Protein 6BAR (pdb70)

B-factor: mean 103.93, std 22.92, range [49.74, 186.65]

Foldseek 3Di:
DVPPPFDCVLVVLLVVLLVQLLVLCCLLPHDPVQSVLQVVLLVLQVVLLVVCLVPAVVVVLVCLQVLQVVLLVVLVVQQPPFDDDPRFGQWDPPDSDIAGSLLSNQLSLLSNCLSVLQPLDDPPPVLPVVLVVSLVSVLVSCPSRPACLSSLLSLQLSLQLSVVSPGDRPVSVVVNVVSVVVFDPCAAQLSVPDQCSSPVRQCHRGPPPRVVVSVVSLVVSLVVLQVLLVVFPRRSLNSSSRSLSRSLVVLVVLVVCVVVDHPDGNRHNASRTRDSNSPSSNSNSVSVNRSCSVCRPDD

Sequence (299 aa):
PNWLAYDWGLVFLVAAIVALGFVNLGSAAPDPVLLYRQSVALGLGLLLAFLLQFLSRRRLFGLAYPLYGASLLLLALVLVVGREINGARAWFVLGPLQFQPLELAKLGLLLALAKALEGRPIARVWDYALPALLTLPVVGLLLLQPDLGGALVVLFGVFVVVFVRGLPWRHLLVGLFALALLVIGSGGLFGKRHTDFVFSVWAEEWGFVGVVGLLGLYGLLLARLFALALACPRLSDRLFLSGFAGMLGFQVVVNLGVALGMPVTGLTLPLFSYGGSSLIATLAGLGLVLLVHRDRYQD

Radius of gyration: 18.94 Å; Cα contacts (8 Å, |Δi|>4): 395; chains: 1; bounding box: 42×48×47 Å

Organism: Thermus thermophilus (strain ATCC 27634 / DSM 579 / HB8) (NCBI:txid300852)

Solvent-accessible surface area: 14189 Å² total; per-residue (Å²): 72,143,211,98,44,32,26,135,29,1,54,138,15,18,56,21,0,12,54,49,2,44,94,1,2,33,41,0,47,78,60,123,96,51,56,152,142,7,52,67,5,42,40,91,0,100,94,62,17,124,98,43,19,149,37,48,15,161,170,3,9,37,71,0,103,75,53,22,30,43,0,33,132,52,0,41,87,0,37,109,100,12,149,118,103,142,61,15,76,7,58,43,63,65,55,129,118,102,87,19,1,9,33,42,0,17,29,0,1,2,0,0,0,0,70,26,0,75,42,77,126,59,56,96,96,119,30,126,32,34,1,28,85,24,3,117,49,0,13,25,37,0,64,119,11,86,30,38,2,0,0,10,0,0,16,41,0,0,29,12,0,0,106,76,44,55,21,33,68,171,72,13,60,102,30,18,132,52,26,37,119,146,47,74,49,85,37,25,66,124,39,186,122,66,60,50,32,0,28,56,38,9,33,97,14,80,3,146,103,6,30,85,38,3,75,34,34,4,36,103,0,42,56,95,0,88,43,12,6,151,41,14,88,52,70,0,0,17,0,0,0,4,0,17,1,6,8,10,8,27,21,7,82,12,26,65,21,21,59,93,82,108,71,82,18,59,12,20,10,5,7,2,10,56,17,26,22,21,3,40,17,16,6,9,0,9,4,11,0,30,0,0,12,31,27,53,165,62,126

Nearest PDB structures (foldseek):
  6bar-assembly1_A  TM=1.003E+00  e=2.396E-42  Thermus thermophilus HB8
  6bas-assembly1_A  TM=1.002E+00  e=5.866E-40  Thermus thermophilus HB8
  6pl5-assembly1_A  TM=9.285E-01  e=9.342E-30  Thermus thermophilus HB8
  6pl6-assembly1_A  TM=9.289E-01  e=1.119E-29  Thermus thermophilus HB8
  8tj3-assembly1_B  TM=8.366E-01  e=3.566E-10  Escherichia coli

InterPro domains:
  IPR001182 Probable peptidoglycan glycosyltransferase FtsW/RodA [PF01098] (14-356)
  IPR001182 Probable peptidoglycan glycosyltransferase FtsW/RodA [PTHR30474] (6-357)
  IPR011923 Probable peptidoglycan glycosyltransferase RodA/MrdB [MF_02079] (7-359)
  IPR011923 Probable peptidoglycan glycosyltransferase RodA/MrdB [TIGR02210] (12-356)
  IPR018365 Cell cycle, FtsW / RodA / SpoVE, conserved site [PS00428] (314-338)

Secondary structure (DSSP, 8-state):
--S----HHHHHHHHHHHHHHHHHHTTSS--TTHHHHHHHHHHHHHHHHHHGGGS-HHHHHHTHHHHHHHHHHHHHHHHHH--BSSSSB--EEETTEEE-HHHHHHHHHHHHHHHHT--S---TTHHHHHHHHHHHHHHHHHHTTT-HHHHHHHHHHHHHHHHHHTS--HHHHHHHHHHTT---TTT--S----TTTTHHHHHHHSHHHHHHHHHHHHHHHHHHHHHHHTT-SSHHHHHHHHHHHHHHHHHHHHHHHHHH-----SPPPTTTSS-HHHHHHHHHHHHHHHHHHHTTT--

Structure (mmCIF, N/CA/C/O backbone):
data_6BAR
#
_entry.id   6BAR
#
_cell.length_a   122.405
_cell.length_b   80.012
_cell.length_c   47.827
_cell.angle_alpha   90.00
_cell.angle_beta   91.06
_cell.angle_gamma   90.00
#
_symmetry.space_group_name_H-M   'C 1 2 1'
#
loop_
_entity.id
_entity.type
_entity.pdbx_description
1 polymer 'Rod shape determining protein RodA'
2 non-polymer '(2R)-2,3-dihydroxypropyl (9Z)-octadec-9-enoate'
3 non-polymer 'CHLORIDE ION'
4 water water
#
loop_
_atom_site.group_PDB
_atom_site.id
_atom_site.type_symbol
_atom_site.label_atom_id
_atom_site.label_alt_id
_atom_site.label_comp_id
_atom_site.label_asym_id
_atom_site.label_entity_id
_atom_site.label_seq_id
_atom_site.pdbx_PDB_ins_code
_atom_site.Cartn_x
_atom_site.Cartn_y
_atom_site.Cartn_z
_atom_site.occupancy
_atom_site.B_iso_or_equiv
_atom_site.auth_seq_id
_atom_site.auth_comp_id
_atom_site.auth_asym_id
_atom_site.auth_atom_id
_atom_site.pdbx_PDB_model_num
ATOM 1 N N . PRO A 1 6 ? 19.914 38.203 7.814 1.00 129.82 6 PRO A N 1
ATOM 2 C CA . PRO A 1 6 ? 19.653 37.466 9.058 1.00 143.50 6 PRO A CA 1
ATOM 3 C C . PRO A 1 6 ? 18.636 36.338 8.869 1.00 171.34 6 PRO A C 1
ATOM 4 O O . PRO A 1 6 ? 18.572 35.420 9.692 1.00 167.88 6 PRO A O 1
ATOM 8 N N . ASN A 1 7 ? 17.866 36.411 7.779 1.00 173.77 7 ASN A N 1
ATOM 9 C CA . ASN A 1 7 ? 16.807 35.444 7.509 1.00 166.71 7 ASN A CA 1
ATOM 10 C C . ASN A 1 7 ? 17.326 34.112 6.974 1.00 176.93 7 ASN A C 1
ATOM 11 O O . ASN A 1 7 ? 16.593 33.117 7.024 1.00 182.33 7 ASN A O 1
ATOM 16 N N . TRP A 1 8 ? 18.562 34.061 6.469 1.00 176.24 8 TRP A N 1
ATOM 17 C CA . TRP A 1 8 ? 19.031 32.900 5.714 1.00 178.86 8 TRP A CA 1
ATOM 18 C C . TRP A 1 8 ? 19.891 31.930 6.517 1.00 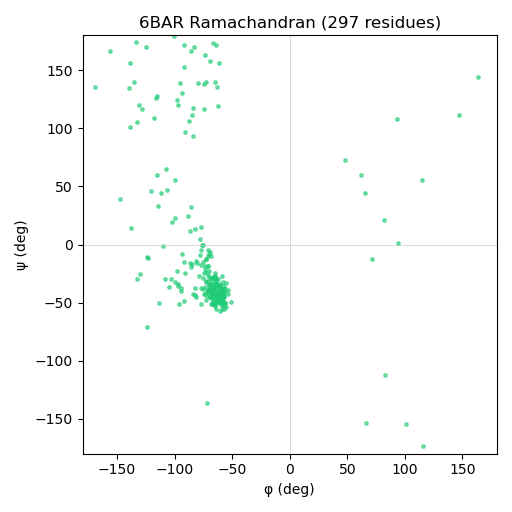172.75 8 TRP A C 1
ATOM 19 O O . TRP A 1 8 ? 19.857 30.726 6.239 1.00 167.21 8 TRP A O 1
ATOM 30 N N . LEU A 1 9 ? 20.665 32.415 7.491 1.00 163.07 9 LEU A N 1
ATOM 31 C CA . LEU A 1 9 ? 21.516 31.568 8.334 1.00 149.98 9 LEU A CA 1
ATOM 32 C C . LEU A 1 9 ? 22.572 30.830 7.494 1.00 143.81 9 LEU A C 1
ATOM 33 O O . LEU A 1 9 ? 22.640 29.597 7.459 1.00 128.80 9 LEU A O 1
ATOM 38 N N . ALA A 1 10 ? 23.402 31.619 6.817 1.00 136.66 10 ALA A N 1
ATOM 39 C CA . ALA A 1 10 ? 24.616 31.147 6.144 1.00 114.27 10 ALA A CA 1
ATOM 40 C C . ALA A 1 10 ? 25.850 31.430 6.992 1.00 112.80 10 ALA A C 1
ATOM 41 O O . ALA A 1 10 ? 26.797 32.082 6.546 1.00 96.74 10 ALA A O 1
ATOM 43 N N . TYR A 1 11 ? 25.852 30.956 8.235 1.00 119.37 11 TYR A N 1
ATOM 44 C CA . TYR A 1 11 ? 26.976 31.178 9.132 1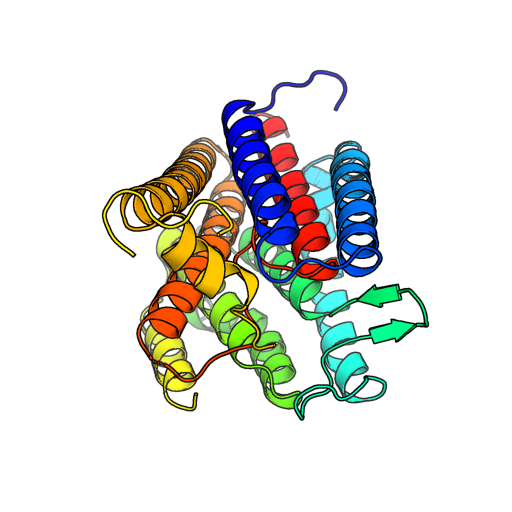.00 111.68 11 TYR A CA 1
ATOM 45 C C . TYR A 1 11 ? 27.970 30.023 9.033 1.00 103.86 11 TYR A C 1
ATOM 46 O O . TYR A 1 11 ? 27.714 28.997 8.397 1.00 115.11 11 TYR A O 1
ATOM 55 N N . ASP A 1 12 ? 29.122 30.200 9.672 1.00 102.38 12 ASP A N 1
ATOM 56 C CA . ASP A 1 12 ? 30.060 29.098 9.867 1.00 104.94 12 ASP A CA 1
ATOM 57 C C . ASP A 1 12 ? 29.705 28.449 11.195 1.00 89.60 12 ASP A C 1
ATOM 58 O O . ASP A 1 12 ? 30.116 28.919 12.255 1.00 109.99 12 ASP A O 1
ATOM 63 N N . TRP A 1 13 ? 28.935 27.366 11.141 1.00 95.02 13 TRP A N 1
ATOM 64 C CA . TRP A 1 13 ? 28.452 26.758 12.372 1.00 104.19 13 TRP A CA 1
ATOM 65 C C . TRP A 1 13 ? 29.555 26.052 13.154 1.00 113.12 13 TRP A C 1
ATOM 66 O O . TRP A 1 13 ? 29.375 25.805 14.351 1.00 110.31 13 TRP A O 1
ATOM 77 N N . GLY A 1 14 ? 30.687 25.736 12.521 1.00 117.76 14 GLY A N 1
ATOM 78 C CA . GLY A 1 14 ? 31.802 25.168 13.263 1.00 106.84 14 GLY A CA 1
ATOM 79 C C . GLY A 1 14 ? 32.299 26.087 14.364 1.00 113.05 14 GLY A C 1
ATOM 80 O O . GLY A 1 14 ? 32.531 25.647 15.495 1.00 123.44 14 GLY A O 1
ATOM 81 N N . LEU A 1 15 ? 32.462 27.376 14.053 1.00 99.69 15 LEU A N 1
ATOM 82 C CA . LEU A 1 15 ? 32.844 28.350 15.072 1.00 100.33 15 LEU A CA 1
ATOM 83 C C . LEU A 1 15 ? 31.799 28.427 16.176 1.00 101.35 15 LEU A C 1
ATOM 84 O O . LEU A 1 15 ? 32.136 28.591 17.357 1.00 105.71 15 LEU A O 1
ATOM 89 N N . VAL A 1 16 ? 30.523 28.313 15.805 1.00 95.66 16 VAL A N 1
ATOM 90 C CA . VAL A 1 16 ? 29.453 28.289 16.795 1.00 95.85 16 VAL A CA 1
ATOM 91 C C . VAL A 1 16 ? 29.645 27.114 17.754 1.00 105.31 16 VAL A C 1
ATOM 92 O O . VAL A 1 16 ? 29.549 27.268 18.980 1.00 104.22 16 VAL A O 1
ATOM 96 N N . PHE A 1 17 ? 29.938 25.922 17.214 1.00 102.53 17 PHE A N 1
ATOM 97 C CA . PHE A 1 17 ? 30.147 24.763 18.083 1.00 100.71 17 PHE A CA 1
ATOM 98 C C . PHE A 1 17 ? 31.376 24.944 18.962 1.00 102.00 17 PHE A C 1
ATOM 99 O O . PHE A 1 17 ? 31.389 24.501 20.114 1.00 102.77 17 PHE A O 1
ATOM 107 N N . LEU A 1 18 ? 32.420 25.590 18.439 1.00 96.62 18 LEU A N 1
ATOM 108 C CA . LEU A 1 18 ? 33.621 25.815 19.243 1.00 101.65 18 LEU A CA 1
ATOM 109 C C . LEU A 1 18 ? 33.329 26.731 20.433 1.00 100.30 18 LEU A C 1
ATOM 110 O O . LEU A 1 18 ? 33.712 26.435 21.579 1.00 96.67 18 LEU A O 1
ATOM 115 N N . VAL A 1 19 ? 32.659 27.859 20.176 1.00 86.41 19 VAL A N 1
ATOM 116 C CA . VAL A 1 19 ? 32.296 28.765 21.264 1.00 69.35 19 VAL A CA 1
ATOM 117 C C . VAL A 1 19 ? 31.423 28.042 22.282 1.00 87.12 19 VAL A C 1
ATOM 118 O O . VAL A 1 19 ? 31.654 28.134 23.495 1.00 100.20 19 VAL A O 1
ATOM 122 N N . ALA A 1 20 ? 30.427 27.286 21.805 1.00 94.16 20 ALA A N 1
ATOM 123 C CA . ALA A 1 20 ? 29.532 26.576 22.719 1.00 102.35 20 ALA A CA 1
ATOM 124 C C . ALA A 1 20 ? 30.275 25.529 23.546 1.00 101.27 20 ALA A C 1
ATOM 125 O O . ALA A 1 20 ? 29.945 25.308 24.717 1.00 100.53 20 ALA A O 1
ATOM 127 N N . ALA A 1 21 ? 31.298 24.895 22.968 1.00 93.74 21 ALA A N 1
ATOM 128 C CA . ALA A 1 21 ? 32.037 23.856 23.681 1.00 89.27 21 ALA A CA 1
ATOM 129 C C . ALA A 1 21 ? 32.911 24.451 24.780 1.00 102.01 21 ALA A C 1
ATOM 130 O O . ALA A 1 21 ? 32.948 23.943 25.913 1.00 83.06 21 ALA A O 1
ATOM 132 N N . ILE A 1 22 ? 33.617 25.540 24.464 1.00 108.15 22 ILE A N 1
ATOM 133 C CA . ILE A 1 22 ? 34.404 26.214 25.495 1.00 89.29 22 ILE A CA 1
ATOM 134 C C . ILE A 1 22 ? 33.494 26.742 26.604 1.00 89.63 22 ILE A C 1
ATOM 135 O O . ILE A 1 22 ? 33.811 26.617 27.794 1.00 80.80 22 ILE A O 1
ATOM 140 N N . VAL A 1 23 ? 32.330 27.299 26.237 1.00 89.50 23 VAL A N 1
ATOM 141 C CA . VAL A 1 23 ? 31.405 27.842 27.234 1.00 85.99 23 VAL A CA 1
ATOM 142 C C . VAL A 1 23 ? 30.872 26.737 28.149 1.00 95.45 23 VAL A C 1
ATOM 143 O O . VAL A 1 23 ? 30.808 26.904 29.377 1.00 95.88 23 VAL A O 1
ATOM 147 N N . ALA A 1 24 ? 30.485 25.593 27.573 1.00 98.93 24 ALA A N 1
ATOM 148 C CA . ALA A 1 24 ? 29.980 24.486 28.383 1.00 96.66 24 ALA A CA 1
ATOM 149 C C . ALA A 1 24 ? 31.059 23.925 29.301 1.00 81.80 24 ALA A C 1
ATOM 150 O O . ALA A 1 24 ? 30.766 23.490 30.422 1.00 86.21 24 ALA A O 1
ATOM 152 N N . LEU A 1 25 ? 32.316 23.927 28.847 1.00 70.30 25 LEU A N 1
ATOM 153 C CA . LEU A 1 25 ? 33.397 23.527 29.741 1.00 82.12 25 LEU A CA 1
ATOM 154 C C . LEU A 1 25 ? 33.563 24.515 30.887 1.00 97.05 25 LEU A C 1
ATOM 155 O O . LEU A 1 25 ? 33.737 24.113 32.045 1.00 86.50 25 LEU A O 1
ATOM 160 N N . GLY A 1 26 ? 33.538 25.810 30.577 1.00 97.92 26 GLY A N 1
ATOM 161 C CA . GLY A 1 26 ? 33.589 26.809 31.626 1.00 86.43 26 GLY A CA 1
ATOM 162 C C . GLY A 1 26 ? 32.512 26.604 32.673 1.00 84.39 26 GLY A C 1
ATOM 163 O O . GLY A 1 26 ? 32.775 26.709 33.873 1.00 99.75 26 GLY A O 1
ATOM 164 N N . PHE A 1 27 ? 31.289 26.283 32.233 1.00 82.20 27 PHE A N 1
ATOM 165 C CA . PHE A 1 27 ? 30.188 26.108 33.182 1.00 79.21 27 PHE A CA 1
ATOM 166 C C . PHE A 1 27 ? 30.328 24.822 33.988 1.00 93.00 27 PHE A C 1
ATOM 167 O O . PHE A 1 27 ? 30.022 24.806 35.186 1.00 99.81 27 PHE A O 1
ATOM 175 N N . VAL A 1 28 ? 30.760 23.724 33.360 1.00 94.71 28 VAL A N 1
ATOM 176 C CA . VAL A 1 28 ? 30.892 22.497 34.143 1.00 110.48 28 VAL A CA 1
ATOM 177 C C . VAL A 1 28 ? 32.105 22.559 35.065 1.00 105.13 28 VAL A C 1
ATOM 178 O O . VAL A 1 28 ? 32.176 21.804 36.044 1.00 100.46 28 VAL A O 1
ATOM 182 N N . ASN A 1 29 ? 33.054 23.459 34.788 1.00 101.04 29 ASN A N 1
ATOM 183 C CA . ASN A 1 29 ? 34.179 23.655 35.693 1.00 89.51 29 ASN A CA 1
ATOM 184 C C . ASN A 1 29 ? 33.802 24.554 36.859 1.00 100.07 29 ASN A C 1
ATOM 185 O O . ASN A 1 29 ? 34.137 24.260 38.010 1.00 112.43 29 ASN A O 1
ATOM 190 N N . LEU A 1 30 ? 33.117 25.664 36.575 1.00 94.14 30 LEU A N 1
ATOM 191 C CA . LEU A 1 30 ? 32.725 26.574 37.645 1.00 98.41 30 LEU A CA 1
ATOM 192 C C . LEU A 1 30 ? 31.864 25.874 38.689 1.00 111.89 30 LEU A C 1
ATOM 193 O O . LEU A 1 30 ? 31.931 26.208 39.877 1.00 124.81 30 LEU A O 1
ATOM 198 N N . GLY A 1 31 ? 31.064 24.894 38.274 1.00 113.21 31 GLY A N 1
ATOM 199 C CA . GLY A 1 31 ? 30.268 24.146 39.227 1.00 111.22 31 GLY A CA 1
ATOM 200 C C . GLY A 1 31 ? 31.065 23.250 40.152 1.00 106.46 31 GLY A C 1
ATOM 201 O O . GLY A 1 31 ? 30.472 22.658 41.060 1.00 123.70 31 GLY A O 1
ATOM 202 N N . SER A 1 32 ? 32.376 23.124 39.943 1.00 92.85 32 SER A N 1
ATOM 203 C CA . SER A 1 32 ? 33.206 22.325 40.838 1.00 119.32 32 SER A CA 1
ATOM 204 C C . SER A 1 32 ? 34.427 23.127 41.274 1.00 131.20 32 SER A C 1
ATOM 205 O O . SER A 1 32 ? 34.997 22.878 42.343 1.00 130.58 32 SER A O 1
ATOM 208 N N . ALA A 1 33 ? 34.824 24.100 40.454 1.00 125.86 33 ALA A N 1
ATOM 209 C CA . ALA A 1 33 ? 35.936 24.996 40.769 1.00 126.65 33 ALA A CA 1
ATOM 210 C C . ALA A 1 33 ? 35.401 26.130 41.630 1.00 125.58 33 ALA A C 1
ATOM 211 O O . ALA A 1 33 ? 34.915 27.146 41.128 1.00 118.09 33 ALA A O 1
ATOM 213 N N . ALA A 1 34 ? 35.508 25.947 42.948 1.00 148.29 34 ALA A N 1
ATOM 214 C CA . ALA A 1 34 ? 34.958 26.852 43.952 1.00 153.66 34 ALA A CA 1
ATOM 215 C C . ALA A 1 34 ? 33.509 27.184 43.612 1.00 147.49 34 ALA A C 1
ATOM 216 O O . ALA A 1 34 ? 33.213 28.299 43.163 1.00 132.28 34 ALA A O 1
ATOM 218 N N . PRO A 1 35 ? 32.587 26.244 43.792 1.00 140.47 35 PRO A N 1
ATOM 219 C CA . PRO A 1 35 ? 31.183 26.501 43.469 1.00 132.47 35 PRO A CA 1
ATOM 220 C C . PRO A 1 35 ? 30.469 27.217 44.609 1.00 146.67 35 PRO A C 1
ATOM 221 O O . PRO A 1 35 ? 30.984 27.361 45.719 1.00 146.99 35 PRO A O 1
ATOM 225 N N . ASP A 1 36 ? 29.253 27.662 44.305 1.00 143.48 36 ASP A N 1
ATOM 226 C CA . ASP A 1 36 ? 28.383 28.366 45.236 1.00 134.00 36 ASP A CA 1
ATOM 227 C C . ASP A 1 36 ? 27.006 28.467 44.591 1.00 139.69 36 ASP A C 1
ATOM 228 O O . ASP A 1 36 ? 26.908 28.764 43.394 1.00 146.06 36 ASP A O 1
ATOM 233 N N . PRO A 1 37 ? 25.927 28.202 45.331 1.00 142.70 37 PRO A N 1
ATOM 234 C CA . PRO A 1 37 ? 24.594 28.237 44.702 1.00 151.21 37 PRO A CA 1
ATOM 235 C C . PRO A 1 37 ? 24.248 29.577 44.070 1.00 152.76 37 PRO A C 1
ATOM 236 O O . PRO A 1 37 ? 23.596 29.612 43.017 1.00 153.76 37 PRO A O 1
ATOM 240 N N . VAL A 1 38 ? 24.683 30.687 44.676 1.00 141.22 38 VAL A N 1
ATOM 241 C CA . VAL A 1 38 ? 24.352 32.017 44.166 1.00 135.27 38 VAL A CA 1
ATOM 242 C C . VAL A 1 38 ? 25.397 32.557 43.199 1.00 118.19 38 VAL A C 1
ATOM 243 O O . VAL A 1 38 ? 25.121 33.531 42.483 1.00 108.10 38 VAL A O 1
ATOM 247 N N . LEU A 1 39 ? 26.583 31.961 43.148 1.00 118.12 39 LEU A N 1
ATOM 248 C CA . LEU A 1 39 ? 27.621 32.413 42.234 1.00 112.70 39 LEU A CA 1
ATOM 249 C C . LEU A 1 39 ? 27.514 31.780 40.851 1.00 109.84 39 LEU A C 1
ATOM 250 O O . LEU A 1 39 ? 28.137 32.284 39.914 1.00 99.63 39 LEU A O 1
ATOM 255 N N . LEU A 1 40 ? 26.752 30.691 40.697 1.00 125.14 40 LEU A N 1
ATOM 256 C CA . LEU A 1 40 ? 26.481 30.117 39.380 1.00 114.24 40 LEU A CA 1
ATOM 257 C C . LEU A 1 40 ? 25.291 30.762 38.685 1.00 109.80 40 LEU A C 1
ATOM 258 O O . LEU A 1 40 ? 25.166 30.639 37.463 1.00 102.99 40 LEU A O 1
ATOM 263 N N . TYR A 1 41 ? 24.414 31.436 39.435 1.00 114.37 41 TYR A N 1
ATOM 264 C CA . TYR A 1 41 ? 23.242 32.080 38.849 1.00 95.52 41 TYR A CA 1
ATOM 265 C C . TYR A 1 41 ? 23.615 33.352 38.106 1.00 93.21 41 TYR A C 1
ATOM 266 O O . TYR A 1 41 ? 23.097 33.605 37.014 1.00 106.15 41 TYR A O 1
ATOM 275 N N . ARG A 1 42 ? 24.497 34.168 38.689 1.00 100.83 42 ARG A N 1
ATOM 276 C CA . ARG A 1 42 ? 24.908 35.404 38.031 1.00 93.74 42 ARG A CA 1
ATOM 277 C C . ARG A 1 42 ? 25.501 35.124 36.659 1.00 94.05 42 ARG A C 1
ATOM 278 O O . ARG A 1 42 ? 25.160 35.797 35.680 1.00 104.94 42 ARG A O 1
ATOM 286 N N . GLN A 1 43 ? 26.363 34.110 36.555 1.00 90.19 43 GLN A N 1
ATOM 287 C CA . GLN A 1 43 ? 26.943 33.820 35.252 1.00 91.47 43 GLN A CA 1
ATOM 288 C C . GLN A 1 43 ? 25.965 33.120 34.322 1.00 91.34 43 GLN A C 1
ATOM 289 O O . GLN A 1 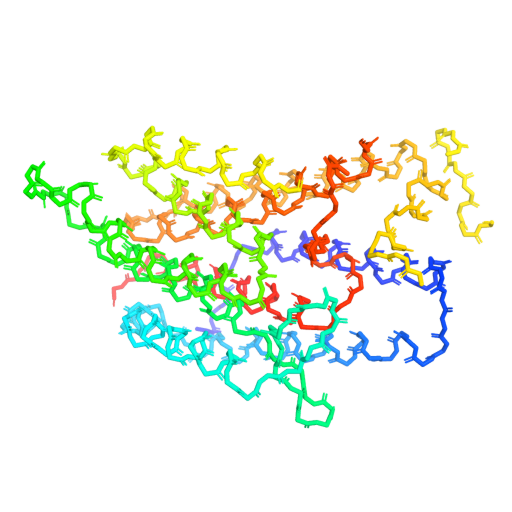43 ? 26.066 33.275 33.103 1.00 93.73 43 GLN A O 1
ATOM 295 N N . SER A 1 44 ? 25.015 32.356 34.851 1.00 93.03 44 SER A N 1
ATOM 296 C CA . SER A 1 44 ? 23.991 31.815 33.967 1.00 89.67 44 SER A CA 1
ATOM 297 C C . SER A 1 44 ? 23.155 32.937 33.356 1.00 101.51 44 SER A C 1
ATOM 298 O O . SER A 1 44 ? 22.867 32.922 32.150 1.00 114.20 44 SER A O 1
ATOM 301 N N . VAL A 1 45 ? 22.785 33.935 34.163 1.00 81.62 45 VAL A N 1
ATOM 302 C CA . VAL A 1 45 ? 22.050 35.080 33.631 1.00 94.33 45 VAL A CA 1
ATOM 303 C C . VAL A 1 45 ? 22.918 35.854 32.648 1.00 95.94 45 VAL A C 1
ATOM 304 O O . VAL A 1 45 ? 22.428 36.377 31.639 1.00 87.89 45 VAL A O 1
ATOM 308 N N . ALA A 1 46 ? 24.221 35.938 32.921 1.00 92.50 46 ALA A N 1
ATOM 309 C CA . ALA A 1 46 ? 25.124 36.550 31.954 1.00 90.83 46 ALA A CA 1
ATOM 310 C C . ALA A 1 46 ? 25.124 35.789 30.635 1.00 90.01 46 ALA A C 1
ATOM 311 O O . ALA A 1 46 ? 25.135 36.403 29.569 1.00 92.57 46 ALA A O 1
ATOM 313 N N . LEU A 1 47 ? 25.132 34.455 30.678 1.00 84.23 47 LEU A N 1
ATOM 314 C CA . LEU A 1 47 ? 25.097 33.694 29.429 1.00 92.27 47 LEU A CA 1
ATOM 315 C C . LEU A 1 47 ? 23.807 33.959 28.673 1.00 86.76 47 LEU A C 1
ATOM 316 O O . LEU A 1 47 ? 23.820 34.135 27.449 1.00 77.75 47 LEU A O 1
ATOM 321 N N . GLY A 1 48 ? 22.681 33.969 29.385 1.00 89.09 48 GLY A N 1
ATOM 322 C CA . GLY A 1 48 ? 21.423 34.309 28.742 1.00 78.52 48 GLY A CA 1
ATOM 323 C C . GLY A 1 48 ? 21.477 35.667 28.069 1.00 82.02 48 GLY A C 1
ATOM 324 O O . GLY A 1 48 ? 21.131 35.807 26.894 1.00 98.22 48 GLY A O 1
ATOM 325 N N . LEU A 1 49 ? 21.924 36.686 28.809 1.00 89.46 49 LEU A N 1
ATOM 326 C CA . LEU A 1 49 ? 22.087 38.022 28.242 1.00 85.00 49 LEU A CA 1
ATOM 327 C C . LEU A 1 49 ? 23.045 38.018 27.060 1.00 85.89 49 LEU A C 1
ATOM 328 O O . LEU A 1 49 ? 22.834 38.740 26.083 1.00 84.91 49 LEU A O 1
ATOM 333 N N . GLY A 1 50 ? 24.111 37.222 27.137 1.00 85.37 50 GLY A N 1
ATOM 334 C CA . GLY A 1 50 ? 25.106 37.226 26.081 1.00 80.61 50 GLY A CA 1
ATOM 335 C C . GLY A 1 50 ? 24.560 36.651 24.793 1.00 82.44 50 GLY A C 1
ATOM 336 O O . GLY A 1 50 ? 24.665 37.269 23.732 1.00 92.05 50 GLY A O 1
ATOM 337 N N . LEU A 1 51 ? 23.971 35.457 24.874 1.00 82.94 51 LEU A N 1
ATOM 338 C CA . LEU A 1 51 ? 23.306 34.879 23.712 1.00 69.22 51 LEU A CA 1
ATOM 339 C C . LEU A 1 51 ? 22.222 35.807 23.188 1.00 82.77 51 LEU A C 1
ATOM 340 O O . LEU A 1 51 ? 22.102 36.006 21.977 1.00 90.67 51 LEU A O 1
ATOM 345 N N . LEU A 1 52 ? 21.432 36.397 24.085 1.00 77.54 52 LEU A N 1
ATOM 346 C CA . LEU A 1 52 ? 20.367 37.286 23.646 1.00 68.96 52 LEU A CA 1
ATOM 347 C C . LEU A 1 52 ? 20.921 38.491 22.899 1.00 84.52 52 LEU A C 1
ATOM 348 O O . LEU A 1 52 ? 20.387 38.880 21.858 1.00 96.67 52 LEU A O 1
ATOM 353 N N . LEU A 1 53 ? 21.991 39.097 23.417 1.00 90.02 53 LEU A N 1
ATOM 354 C CA . LEU A 1 53 ? 22.582 40.259 22.763 1.00 87.43 53 LEU A CA 1
ATOM 355 C C . LEU A 1 53 ? 23.224 39.878 21.438 1.00 90.80 53 LEU A C 1
ATOM 356 O O . LEU A 1 53 ? 23.115 40.614 20.449 1.00 82.23 53 LEU A O 1
ATOM 361 N N . ALA A 1 54 ? 23.902 38.731 21.402 1.00 74.83 54 ALA A N 1
ATOM 362 C CA . ALA A 1 54 ? 24.525 38.281 20.169 1.00 74.55 54 ALA A CA 1
ATOM 363 C C . ALA A 1 54 ? 23.479 37.918 19.123 1.00 90.68 54 ALA A C 1
ATOM 364 O O . ALA A 1 54 ? 23.733 38.040 17.920 1.00 80.92 54 ALA A O 1
ATOM 366 N N . PHE A 1 55 ? 22.299 37.479 19.555 1.00 91.28 55 PHE A N 1
ATOM 367 C CA . PHE A 1 55 ? 21.209 37.273 18.613 1.00 83.31 55 PHE A CA 1
ATOM 368 C C . PHE A 1 55 ? 20.639 38.608 18.142 1.00 86.24 55 PHE A C 1
ATOM 369 O O . PHE A 1 55 ? 20.467 38.818 16.938 1.00 89.33 55 PHE A O 1
ATOM 377 N N . LEU A 1 56 ? 20.351 39.527 19.070 1.00 86.51 56 LEU A N 1
ATOM 378 C CA . LEU A 1 56 ? 19.836 40.838 18.682 1.00 90.29 56 LEU A CA 1
ATOM 379 C C . LEU A 1 56 ? 20.745 41.509 17.661 1.00 92.19 56 LEU A C 1
ATOM 380 O O . LEU A 1 56 ? 20.263 42.132 16.710 1.00 84.03 56 LEU A O 1
ATOM 385 N N . LEU A 1 57 ? 22.063 41.374 17.825 1.00 92.36 57 LEU A N 1
ATOM 386 C CA . LEU A 1 57 ? 22.972 42.018 16.885 1.00 83.63 57 LEU A CA 1
ATOM 387 C C . LEU A 1 57 ? 22.947 41.380 15.503 1.00 85.80 57 LEU A C 1
ATOM 388 O O . LEU A 1 57 ? 23.547 41.936 14.575 1.00 83.23 57 LEU A O 1
ATOM 393 N N . GLN A 1 58 ? 22.261 40.248 15.336 1.00 78.47 58 GLN A N 1
ATOM 394 C CA . GLN A 1 58 ? 22.118 39.657 14.014 1.00 83.97 58 GLN A CA 1
ATOM 395 C C . GLN A 1 58 ? 21.116 40.403 13.137 1.00 101.71 58 GLN A C 1
ATOM 396 O O . GLN A 1 58 ? 21.108 40.191 11.920 1.00 113.36 58 GLN A O 1
ATOM 402 N N . PHE A 1 59 ? 20.278 41.272 13.710 1.00 94.28 59 PHE A N 1
ATOM 403 C CA . PHE A 1 59 ? 19.394 42.103 12.897 1.00 85.90 59 PHE A CA 1
ATOM 404 C C . PHE A 1 59 ? 20.125 43.362 12.450 1.00 94.77 59 PHE A C 1
ATOM 405 O O . PHE A 1 59 ? 19.513 44.427 12.299 1.00 105.80 59 PHE A O 1
ATOM 413 N N . LEU A 1 60 ? 21.434 43.247 12.241 1.00 94.23 60 LEU A N 1
ATOM 414 C CA . LEU A 1 60 ? 22.283 44.378 11.892 1.00 104.12 60 LEU A CA 1
ATOM 415 C C . LEU A 1 60 ? 23.129 43.988 10.692 1.00 87.84 60 LEU A C 1
ATOM 416 O O . LEU A 1 60 ? 23.884 43.013 10.752 1.00 86.01 60 LEU A O 1
ATOM 421 N N . SER A 1 61 ? 22.985 44.732 9.603 1.00 88.95 61 SER A N 1
ATOM 422 C CA . SER A 1 61 ? 23.811 44.526 8.427 1.00 84.32 61 SER A CA 1
ATOM 423 C C . SER A 1 61 ? 25.251 44.947 8.699 1.00 102.54 61 SER A C 1
ATOM 424 O O . SER A 1 61 ? 25.539 45.760 9.583 1.00 108.43 61 SER A O 1
ATOM 427 N N . ARG A 1 62 ? 26.164 44.400 7.897 1.00 99.20 62 ARG A N 1
ATOM 428 C CA . ARG A 1 62 ? 27.560 44.805 8.016 1.00 87.27 62 ARG A CA 1
ATOM 429 C C . ARG A 1 62 ? 27.779 46.232 7.527 1.00 101.29 62 ARG A C 1
ATOM 430 O O . ARG A 1 62 ? 28.671 46.926 8.033 1.00 109.04 62 ARG A O 1
ATOM 438 N N . ARG A 1 63 ? 26.993 46.684 6.543 1.00 100.89 63 ARG A N 1
ATOM 439 C CA . ARG A 1 63 ? 27.089 48.071 6.096 1.00 94.81 63 ARG A CA 1
ATOM 440 C C . ARG A 1 63 ? 26.833 49.029 7.251 1.00 106.09 63 ARG A C 1
ATOM 441 O O . ARG A 1 63 ? 27.605 49.970 7.474 1.00 111.70 63 ARG A O 1
ATOM 449 N N . ARG A 1 64 ? 25.764 48.790 8.018 1.00 90.51 64 ARG A N 1
ATOM 450 C CA . ARG A 1 64 ? 25.497 49.632 9.181 1.00 103.22 64 ARG A CA 1
ATOM 451 C C . ARG A 1 64 ? 26.590 49.486 10.232 1.00 89.40 64 ARG A C 1
ATOM 452 O O . ARG A 1 64 ? 27.025 50.483 10.826 1.00 92.83 64 ARG A O 1
ATOM 460 N N . LEU A 1 65 ? 27.057 48.253 10.456 1.00 76.32 65 LEU A N 1
ATOM 461 C CA . LEU A 1 65 ? 28.078 48.001 11.469 1.00 82.32 65 LEU A CA 1
ATOM 462 C C . LEU A 1 65 ? 29.348 48.798 11.194 1.00 80.79 65 LEU A C 1
ATOM 463 O O . LEU A 1 65 ? 29.929 49.392 12.108 1.00 96.16 65 LEU A O 1
ATOM 468 N N . PHE A 1 66 ? 29.806 48.819 9.944 1.00 63.57 66 PHE A N 1
ATOM 469 C CA . PHE A 1 66 ? 30.978 49.630 9.639 1.00 64.86 66 PHE A CA 1
ATOM 470 C C . PHE A 1 66 ? 30.641 51.101 9.435 1.00 87.13 66 PHE A C 1
ATOM 471 O O . PHE A 1 66 ? 31.554 51.933 9.442 1.00 94.66 66 PHE A O 1
ATOM 479 N N . GLY A 1 67 ? 29.363 51.448 9.258 1.00 85.24 67 GLY A N 1
ATOM 480 C CA . GLY A 1 67 ? 28.987 52.845 9.344 1.00 84.93 67 GLY A CA 1
ATOM 481 C C . GLY A 1 67 ? 29.115 53.401 10.742 1.00 86.86 67 GLY A C 1
ATOM 482 O O . GLY A 1 67 ? 29.354 54.602 10.907 1.00 99.01 67 GLY A O 1
ATOM 483 N N . LEU A 1 68 ? 28.963 52.543 11.748 1.00 101.00 68 LEU A N 1
ATOM 484 C CA . LEU A 1 68 ? 29.125 52.892 13.158 1.00 77.93 68 LEU A CA 1
ATOM 485 C C . LEU A 1 68 ? 30.561 52.780 13.647 1.00 85.02 68 LEU A C 1
ATOM 486 O O . LEU A 1 68 ? 30.789 52.829 14.859 1.00 85.70 68 LEU A O 1
ATOM 491 N N . ALA A 1 69 ? 31.527 52.618 12.741 1.00 90.72 69 ALA A N 1
ATOM 492 C CA . ALA A 1 69 ? 32.901 52.378 13.168 1.00 89.85 69 ALA A CA 1
ATOM 493 C C . ALA A 1 69 ? 33.455 53.564 13.947 1.00 84.69 69 ALA A C 1
ATOM 494 O O . ALA A 1 69 ? 34.116 53.386 14.977 1.00 87.54 69 ALA A O 1
ATOM 496 N N . TYR A 1 70 ? 33.187 54.774 13.480 1.00 79.62 70 TYR A N 1
ATOM 497 C CA . TYR A 1 70 ? 33.727 55.980 14.090 1.00 79.58 70 TYR A CA 1
ATOM 498 C C . TYR A 1 70 ? 32.878 56.444 15.278 1.00 87.02 70 TYR A C 1
ATOM 499 O O . TYR A 1 70 ? 33.444 56.835 16.312 1.00 92.71 70 TYR A O 1
ATOM 508 N N . PRO A 1 71 ? 31.534 56.419 15.195 1.00 90.83 71 PRO A N 1
ATOM 509 C CA . PRO A 1 71 ? 30.747 56.761 16.394 1.00 84.98 71 PRO A CA 1
ATOM 510 C C . PRO A 1 71 ? 30.990 55.830 17.572 1.00 86.66 71 PRO A C 1
ATOM 511 O O . PRO A 1 71 ? 31.075 56.301 18.715 1.00 105.99 71 PRO A O 1
ATOM 515 N N . LEU A 1 72 ? 31.107 54.520 17.341 1.00 77.94 72 LEU A N 1
ATOM 516 C CA . LEU A 1 72 ? 31.372 53.633 18.469 1.00 73.05 72 LEU A CA 1
ATOM 517 C C . LEU A 1 72 ? 32.737 53.915 19.088 1.00 86.80 72 LEU A C 1
ATOM 518 O O . LEU A 1 72 ? 32.879 53.864 20.316 1.00 99.60 72 LEU A O 1
ATOM 523 N N . TYR A 1 73 ? 33.733 54.254 18.265 1.00 75.73 73 TYR A N 1
ATOM 524 C CA . TYR A 1 73 ? 35.055 54.601 18.781 1.00 85.78 73 TYR A CA 1
ATOM 525 C C . TYR A 1 73 ? 35.000 55.857 19.643 1.00 88.15 73 TYR A C 1
ATOM 526 O O . TYR A 1 73 ? 35.578 55.905 20.738 1.00 96.22 73 TYR A O 1
ATOM 535 N N . GLY A 1 74 ? 34.320 56.894 19.157 1.00 84.60 74 GLY A N 1
ATOM 536 C CA . GLY A 1 74 ? 34.172 58.095 19.963 1.00 85.76 74 GLY A CA 1
ATOM 537 C C . GLY A 1 74 ? 33.448 57.841 21.273 1.00 74.85 74 GLY A C 1
ATOM 538 O O . GLY A 1 74 ? 33.817 58.390 22.313 1.00 81.37 74 GLY A O 1
ATOM 539 N N . ALA A 1 75 ? 32.401 57.009 21.239 1.00 74.50 75 ALA A N 1
ATOM 540 C CA . ALA A 1 75 ? 31.636 56.732 22.454 1.00 83.63 75 ALA A CA 1
ATOM 541 C C . ALA A 1 75 ? 32.448 55.920 23.453 1.00 87.05 75 ALA A C 1
ATOM 542 O O . ALA A 1 75 ? 32.325 56.110 24.669 1.00 80.91 75 ALA A O 1
ATOM 544 N N . SER A 1 76 ? 33.301 55.023 22.964 1.00 81.46 76 SER A N 1
ATOM 545 C CA . SER A 1 76 ? 34.176 54.306 23.879 1.00 68.65 76 SER A CA 1
ATOM 546 C C . SER A 1 76 ? 35.244 55.227 24.453 1.00 78.58 76 SER A C 1
ATOM 547 O O . SER A 1 76 ? 35.619 55.087 25.620 1.00 93.27 76 SER A O 1
ATOM 550 N N . LEU A 1 77 ? 35.727 56.191 23.664 1.00 79.83 77 LEU A N 1
ATOM 551 C CA . LEU A 1 77 ? 36.672 57.167 24.206 1.00 76.18 77 LEU A CA 1
ATOM 552 C C . LEU A 1 77 ? 36.029 58.006 25.307 1.00 85.55 77 LEU A C 1
ATOM 553 O O . LEU A 1 77 ? 36.592 58.157 26.400 1.00 102.80 77 LEU A O 1
ATOM 558 N N . LEU A 1 78 ? 34.842 58.558 25.038 1.00 72.83 78 LEU A N 1
ATOM 559 C CA . LEU A 1 78 ? 34.170 59.370 26.049 1.00 77.35 78 LEU A CA 1
ATOM 560 C C . LEU A 1 78 ? 33.775 58.544 27.272 1.00 83.39 78 LEU A C 1
ATOM 561 O O . LEU A 1 78 ? 33.780 59.071 28.389 1.00 79.41 78 LEU A O 1
ATOM 566 N N . LEU A 1 79 ? 33.494 57.243 27.098 1.00 80.20 79 LEU A N 1
ATOM 567 C CA . LEU A 1 79 ? 33.163 56.383 28.236 1.00 76.07 79 LEU A CA 1
ATOM 568 C C . LEU A 1 79 ? 34.397 55.979 29.042 1.00 87.85 79 LEU A C 1
ATOM 569 O O . LEU A 1 79 ? 34.332 55.883 30.275 1.00 84.84 79 LEU A O 1
ATOM 574 N N . LEU A 1 80 ? 35.521 55.720 28.370 1.00 72.23 80 LEU A N 1
ATOM 575 C CA . LEU A 1 80 ? 36.781 55.541 29.080 1.00 82.17 80 LEU A CA 1
ATOM 576 C C . LEU A 1 80 ? 37.126 56.781 29.889 1.00 94.87 80 LEU A C 1
ATOM 577 O O . LEU A 1 80 ? 37.601 56.683 31.026 1.00 91.18 80 LEU A O 1
ATOM 582 N N . ALA A 1 81 ? 36.894 57.960 29.317 1.00 88.27 81 ALA A N 1
ATOM 583 C CA . ALA A 1 81 ? 37.169 59.189 30.051 1.00 89.77 81 ALA A CA 1
ATOM 584 C C . ALA A 1 81 ? 36.222 59.351 31.234 1.00 91.46 81 ALA A C 1
ATOM 585 O O . ALA A 1 81 ? 36.644 59.777 32.316 1.00 83.07 81 ALA A O 1
ATOM 587 N N . LEU A 1 82 ? 34.944 58.992 31.053 1.00 91.60 82 LEU A N 1
ATOM 588 C CA . LEU A 1 82 ? 33.939 59.155 32.097 1.00 78.84 82 LEU A CA 1
ATOM 589 C C . LEU A 1 82 ? 34.103 58.160 33.237 1.00 87.24 82 LEU A C 1
ATOM 590 O O . LEU A 1 82 ? 33.749 58.477 34.380 1.00 100.38 82 LEU A O 1
ATOM 595 N N . VAL A 1 83 ? 34.600 56.952 32.955 1.00 93.85 83 VAL A N 1
ATOM 596 C CA . VAL A 1 83 ? 34.777 55.981 34.030 1.00 99.18 83 VAL A CA 1
ATOM 597 C C . VAL A 1 83 ? 35.833 56.461 35.025 1.00 100.27 83 VAL A C 1
ATOM 598 O O . VAL A 1 83 ? 35.758 56.132 36.216 1.00 97.24 83 VAL A O 1
ATOM 602 N N . LEU A 1 84 ? 36.792 57.275 34.575 1.00 94.21 84 LEU A N 1
ATOM 603 C CA . LEU A 1 84 ? 37.795 57.817 35.484 1.00 86.05 84 LEU A CA 1
ATOM 604 C C . LEU A 1 84 ? 37.185 58.754 36.520 1.00 101.53 84 LEU A C 1
ATOM 605 O O . LEU A 1 84 ? 37.727 58.894 37.623 1.00 118.87 84 LEU A O 1
ATOM 610 N N . VAL A 1 85 ? 36.079 59.411 36.190 1.00 105.28 85 VAL A N 1
ATOM 611 C CA . VAL A 1 85 ? 35.480 60.389 37.091 1.00 98.74 85 VAL A CA 1
ATOM 612 C C . VAL A 1 85 ? 34.427 59.752 37.989 1.00 99.74 85 VAL A C 1
ATOM 613 O O . VAL A 1 85 ? 34.437 59.953 39.206 1.00 123.61 85 VAL A O 1
ATOM 617 N N . VAL A 1 86 ? 33.510 58.969 37.419 1.00 94.77 86 VAL A N 1
ATOM 618 C CA . VAL A 1 86 ? 32.392 58.417 38.180 1.00 85.89 86 VAL A CA 1
ATOM 619 C C . VAL A 1 86 ? 32.419 56.890 38.140 1.00 93.45 86 VAL A C 1
ATOM 620 O O . VAL A 1 86 ? 31.387 56.244 37.917 1.00 96.76 86 VAL A O 1
ATOM 624 N N . GLY A 1 87 ? 33.594 56.299 38.366 1.00 92.95 87 GLY A N 1
ATOM 625 C CA . GLY A 1 87 ? 33.745 54.865 38.453 1.00 87.94 87 GLY A CA 1
ATOM 626 C C . GLY A 1 87 ? 33.824 54.368 39.892 1.00 104.17 87 GLY A C 1
ATOM 627 O O . GLY A 1 87 ? 33.778 55.129 40.855 1.00 123.94 87 GLY A O 1
ATOM 628 N N . ARG A 1 88 ? 33.943 53.046 40.017 1.00 96.12 88 ARG A N 1
ATOM 629 C CA . ARG A 1 88 ? 34.053 52.372 41.307 1.00 115.97 88 ARG A CA 1
ATOM 630 C C . ARG A 1 88 ? 35.406 51.679 41.409 1.00 129.69 88 ARG A C 1
ATOM 631 O O . ARG A 1 88 ? 35.773 50.894 40.528 1.00 108.13 88 ARG A O 1
ATOM 639 N N . GLU A 1 89 ? 36.145 51.973 42.479 1.00 136.90 89 GLU A N 1
ATOM 640 C CA . GLU A 1 89 ? 37.443 51.343 42.692 1.00 123.45 89 GLU A CA 1
ATOM 641 C C . GLU A 1 89 ? 37.260 49.897 43.139 1.00 122.66 89 GLU A C 1
ATOM 642 O O . GLU A 1 89 ? 36.390 49.590 43.960 1.00 128.73 89 GLU A O 1
ATOM 648 N N . ILE A 1 90 ? 38.088 49.001 42.598 1.00 120.29 90 ILE A N 1
ATOM 649 C CA . ILE A 1 90 ? 38.002 47.582 42.931 1.00 115.64 90 ILE A CA 1
ATOM 650 C C . ILE A 1 90 ? 39.347 47.103 43.455 1.00 126.62 90 ILE A C 1
ATOM 651 O O . ILE A 1 90 ? 39.498 46.812 44.648 1.00 152.68 90 ILE A O 1
ATOM 656 N N . ASN A 1 91 ? 40.328 47.005 42.565 1.00 115.16 91 ASN A N 1
ATOM 657 C CA . ASN A 1 91 ? 41.672 46.612 42.961 1.00 120.00 91 ASN A CA 1
ATOM 658 C C . ASN A 1 91 ? 42.622 47.791 42.788 1.00 121.15 91 ASN A C 1
ATOM 659 O O . ASN A 1 91 ? 43.736 47.635 42.276 1.00 126.95 91 ASN A O 1
ATOM 664 N N . GLY A 1 92 ? 42.181 48.974 43.218 1.00 117.59 92 GLY A N 1
ATOM 665 C CA . GLY A 1 92 ? 42.988 50.173 43.165 1.00 136.19 92 GLY A CA 1
ATOM 666 C C . GLY A 1 92 ? 42.791 51.023 41.933 1.00 121.46 92 GLY A C 1
ATOM 667 O O . GLY A 1 92 ? 43.470 52.051 41.796 1.00 116.80 92 GLY A O 1
ATOM 668 N N . ALA A 1 93 ? 41.890 50.627 41.035 1.00 133.65 93 ALA A N 1
ATOM 669 C CA . ALA A 1 93 ? 41.639 51.330 39.783 1.00 115.35 93 ALA A CA 1
ATOM 670 C C . ALA A 1 93 ? 40.144 51.348 39.514 1.00 111.98 93 ALA A C 1
ATOM 671 O O . ALA A 1 93 ? 39.475 50.320 39.661 1.00 114.56 93 ALA A O 1
ATOM 673 N N . ARG A 1 94 ? 39.623 52.512 39.124 1.00 106.99 94 ARG A N 1
ATOM 674 C CA . ARG A 1 94 ? 38.221 52.643 38.738 1.00 113.76 94 ARG A CA 1
ATOM 675 C C . ARG A 1 94 ? 38.094 52.333 37.249 1.00 115.88 94 ARG A C 1
ATOM 676 O O . ARG A 1 94 ? 38.503 53.131 36.397 1.00 92.82 94 ARG A O 1
ATOM 684 N N . ALA A 1 95 ? 37.533 51.158 36.941 1.00 95.27 95 ALA A N 1
ATOM 685 C CA . ALA A 1 95 ? 37.399 50.701 35.566 1.00 80.71 95 ALA A CA 1
ATOM 686 C C . ALA A 1 95 ? 36.037 50.069 35.308 1.00 92.29 95 ALA A C 1
ATOM 687 O O . ALA A 1 95 ? 35.858 49.404 34.281 1.00 105.81 95 ALA A O 1
ATOM 689 N N . TRP A 1 96 ? 35.077 50.265 36.205 1.00 83.92 96 TRP A N 1
ATOM 690 C CA . TRP A 1 96 ? 33.776 49.625 36.104 1.00 86.92 96 TRP A CA 1
ATOM 691 C C . TRP A 1 96 ? 32.671 50.629 36.381 1.00 76.16 96 TRP A C 1
ATOM 692 O O . TRP A 1 96 ? 32.792 51.470 37.274 1.00 98.52 96 TRP A O 1
ATOM 703 N N . PHE A 1 97 ? 31.595 50.533 35.617 1.00 85.06 97 PHE A N 1
ATOM 704 C CA . PHE A 1 97 ? 30.364 51.240 35.926 1.00 91.27 97 PHE A CA 1
ATOM 705 C C . PHE A 1 97 ? 29.450 50.266 36.655 1.00 105.91 97 PHE A C 1
ATOM 706 O O . PHE A 1 97 ? 29.102 49.209 36.109 1.00 115.99 97 PHE A O 1
ATOM 714 N N . VAL A 1 98 ? 29.083 50.609 37.887 1.00 111.58 98 VAL A N 1
ATOM 715 C CA . VAL A 1 98 ? 28.218 49.770 38.711 1.00 124.00 98 VAL A CA 1
ATOM 716 C C . VAL A 1 98 ? 26.945 50.554 38.995 1.00 126.87 98 VAL A C 1
ATOM 717 O O . VAL A 1 98 ? 26.964 51.540 39.744 1.00 131.93 98 VAL A O 1
ATOM 721 N N . LEU A 1 99 ? 25.844 50.126 38.380 1.00 136.81 99 LEU A N 1
ATOM 722 C CA . LEU A 1 99 ? 24.536 50.723 38.613 1.00 146.75 99 LEU A CA 1
ATOM 723 C C . LEU A 1 99 ? 23.620 49.693 39.264 1.00 147.89 99 LEU A C 1
ATOM 724 O O . LEU A 1 99 ? 22.575 49.337 38.708 1.00 162.41 99 LEU A O 1
ATOM 726 N N . GLY A 1 100 ? 24.012 49.207 40.441 1.00 137.63 100 GLY A N 1
ATOM 727 C CA . GLY A 1 100 ? 23.263 48.193 41.144 1.00 140.05 100 GLY A CA 1
ATOM 728 C C . GLY A 1 100 ? 23.581 46.806 40.629 1.00 151.36 100 GLY A C 1
ATOM 729 O O . GLY A 1 100 ? 24.684 46.281 40.818 1.00 158.82 100 GLY A O 1
ATOM 730 N N . PRO A 1 101 ? 22.602 46.174 39.976 1.00 151.13 101 PRO A N 1
ATOM 731 C CA . PRO A 1 101 ? 22.863 44.888 39.314 1.00 161.24 101 PRO A CA 1
ATOM 732 C C . PRO A 1 101 ? 23.589 45.006 37.978 1.00 156.91 101 PRO A C 1
ATOM 733 O O . PRO A 1 101 ? 24.012 43.974 37.438 1.00 157.28 101 PRO A O 1
ATOM 737 N N . LEU A 1 102 ? 23.760 46.213 37.437 1.00 144.74 102 LEU A N 1
ATOM 738 C CA . LEU A 1 102 ? 24.402 46.409 36.141 1.00 137.06 102 LEU A CA 1
ATOM 739 C C . LEU A 1 102 ? 25.893 46.669 36.319 1.00 128.84 102 LEU A C 1
ATOM 740 O O . LEU A 1 102 ? 26.287 47.537 37.105 1.00 121.84 102 LEU A O 1
ATOM 745 N N . GLN A 1 103 ? 26.716 45.936 35.569 1.00 121.76 103 GLN A N 1
ATOM 746 C CA . GLN A 1 103 ? 28.173 46.057 35.635 1.00 111.61 103 GLN A CA 1
ATOM 747 C C . GLN A 1 103 ? 28.721 46.158 34.214 1.00 117.41 103 GLN A C 1
ATOM 748 O O . GLN A 1 103 ? 28.783 45.154 33.499 1.00 116.48 103 GLN A O 1
ATOM 754 N N . PHE A 1 104 ? 29.135 47.363 33.812 1.00 114.57 104 PHE A N 1
ATOM 755 C CA . PHE A 1 104 ? 29.616 47.610 32.453 1.00 100.51 104 PHE A CA 1
ATOM 756 C C . PHE A 1 104 ? 30.976 48.291 32.495 1.00 83.56 104 PHE A C 1
ATOM 757 O O . PHE A 1 104 ? 31.088 49.432 32.952 1.00 87.83 104 PHE A O 1
ATOM 765 N N . GLN A 1 105 ? 31.996 47.606 31.978 1.00 80.84 105 GLN A N 1
ATOM 766 C CA . GLN A 1 105 ? 33.367 48.095 31.893 1.00 80.26 105 GLN A CA 1
ATOM 767 C C . GLN A 1 105 ? 33.641 48.660 30.506 1.00 90.52 105 GLN A C 1
ATOM 768 O O . GLN A 1 105 ? 33.467 47.944 29.508 1.00 94.59 105 GLN A O 1
ATOM 774 N N . PRO A 1 106 ? 34.088 49.915 30.386 1.00 86.29 106 PRO A N 1
ATOM 775 C CA . PRO A 1 106 ? 34.248 50.512 29.051 1.00 79.81 106 PRO A CA 1
ATOM 776 C C . PRO A 1 106 ? 35.359 49.891 28.226 1.00 85.52 106 PRO A C 1
ATOM 777 O O . PRO A 1 106 ? 35.458 50.202 27.030 1.00 101.58 106 PRO A O 1
ATOM 781 N N . LEU A 1 107 ? 36.196 49.038 28.817 1.00 81.56 107 LEU A N 1
ATOM 782 C CA . LEU A 1 107 ? 37.285 48.422 28.065 1.00 84.22 107 LEU A CA 1
ATOM 783 C C . LEU A 1 107 ? 36.766 47.610 26.881 1.00 87.12 107 LEU A C 1
ATOM 784 O O . LEU A 1 107 ? 37.376 47.612 25.806 1.00 97.15 107 LEU A O 1
ATOM 789 N N . GLU A 1 108 ? 35.650 46.901 27.055 1.00 82.67 108 GLU A N 1
ATOM 790 C CA . GLU A 1 108 ? 35.148 46.050 25.978 1.00 89.50 108 GLU A CA 1
ATOM 791 C C . GLU A 1 108 ? 34.661 46.889 24.799 1.00 92.48 108 GLU A C 1
ATOM 792 O O . GLU A 1 108 ? 34.982 46.605 23.631 1.00 89.08 108 GLU A O 1
ATOM 798 N N . LEU A 1 109 ? 33.872 47.925 25.094 1.00 84.00 109 LEU A N 1
ATOM 799 C CA . LEU A 1 109 ? 33.443 48.865 24.068 1.00 84.67 109 LEU A CA 1
ATOM 800 C C . LEU A 1 109 ? 34.637 49.510 23.377 1.00 88.08 109 LEU A C 1
ATOM 801 O O . LEU A 1 109 ? 34.615 49.723 22.160 1.00 83.55 109 LEU A O 1
ATOM 806 N N . ALA A 1 110 ? 35.694 49.819 24.133 1.00 84.94 110 ALA A N 1
ATOM 807 C CA . ALA A 1 110 ? 36.901 50.367 23.520 1.00 79.81 110 ALA A CA 1
ATOM 808 C C . ALA A 1 110 ? 37.515 49.379 22.538 1.00 82.97 110 ALA A C 1
ATOM 809 O O . ALA A 1 110 ? 37.865 49.747 21.412 1.00 91.15 110 ALA A O 1
ATOM 811 N N . LYS A 1 111 ? 37.663 48.119 22.950 1.00 82.13 111 LYS A N 1
ATOM 812 C CA . LYS A 1 111 ? 38.269 47.124 22.068 1.00 71.49 111 LYS A CA 1
ATOM 813 C C . LYS A 1 111 ? 37.498 47.017 20.757 1.00 94.83 111 LYS A C 1
ATOM 814 O O . LYS A 1 111 ? 38.079 47.126 19.667 1.00 106.49 111 LYS A O 1
ATOM 820 N N . LEU A 1 112 ? 36.175 46.838 20.842 1.00 100.04 112 LEU A N 1
ATOM 821 C CA . LEU A 1 112 ? 35.390 46.679 19.615 1.00 90.09 112 LEU A CA 1
ATOM 822 C C . LEU A 1 112 ? 35.397 47.956 18.773 1.00 87.00 112 LEU A C 1
ATOM 823 O O . LEU A 1 112 ? 35.583 47.899 17.549 1.00 78.18 112 LEU A O 1
ATOM 828 N N . GLY A 1 113 ? 35.215 49.117 19.409 1.00 102.05 113 GLY A N 1
ATOM 829 C CA . GLY A 1 113 ? 35.225 50.368 18.671 1.00 87.63 113 GLY A CA 1
ATOM 830 C C . GLY A 1 113 ? 36.544 50.643 17.979 1.00 85.32 113 GLY A C 1
ATOM 831 O O . GLY A 1 113 ? 36.563 51.087 16.831 1.00 94.98 113 GLY A O 1
ATOM 832 N N . LEU A 1 114 ? 37.663 50.379 18.655 1.00 82.10 114 LEU A N 1
ATOM 833 C CA . LEU A 1 114 ? 38.961 50.606 18.030 1.00 81.45 114 LEU A CA 1
ATOM 834 C C . LEU A 1 114 ? 39.208 49.621 16.898 1.00 91.59 114 LEU A C 1
ATOM 835 O O . LEU A 1 114 ? 39.752 50.003 15.857 1.00 90.58 114 LEU A O 1
ATOM 840 N N . LEU A 1 115 ? 38.817 48.353 17.074 1.00 97.77 115 LEU A N 1
ATOM 841 C CA . LEU A 1 115 ? 38.965 47.392 15.983 1.00 87.93 115 LEU A CA 1
ATOM 842 C C . LEU A 1 115 ? 38.193 47.846 14.750 1.00 84.77 115 LEU A C 1
ATOM 843 O O . LEU A 1 115 ? 38.738 47.874 13.640 1.00 94.79 115 LEU A O 1
ATOM 848 N N . LEU A 1 116 ? 36.932 48.254 14.934 1.00 98.80 116 LEU A N 1
ATOM 849 C CA . LEU A 1 116 ? 36.128 48.727 13.806 1.00 88.68 116 LEU A CA 1
ATOM 850 C C . LEU A 1 116 ? 36.718 49.988 13.183 1.00 87.89 116 LEU A C 1
ATOM 851 O O . LEU A 1 116 ? 36.840 50.087 11.955 1.00 96.72 116 LEU A O 1
ATOM 856 N N . ALA A 1 117 ? 37.081 50.970 14.013 1.00 79.31 117 ALA A N 1
ATOM 857 C CA . ALA A 1 117 ? 37.592 52.237 13.499 1.00 82.09 117 ALA A CA 1
ATOM 858 C C . ALA A 1 117 ? 38.882 52.037 12.715 1.00 82.99 117 ALA A C 1
ATOM 859 O O . ALA A 1 117 ? 39.053 52.600 11.629 1.00 90.37 117 ALA A O 1
ATOM 861 N N . LEU A 1 118 ? 39.805 51.231 13.246 1.00 89.53 118 LEU A N 1
ATOM 862 C CA . LEU A 1 118 ? 41.068 51.012 12.553 1.00 91.67 118 LEU A CA 1
ATOM 863 C C . LEU A 1 118 ? 40.867 50.193 11.285 1.00 89.71 118 LEU A C 1
ATOM 864 O O . LEU A 1 118 ? 41.487 50.481 10.253 1.00 96.20 118 LEU A O 1
ATOM 869 N N . ALA A 1 119 ? 39.988 49.186 11.330 1.00 87.74 119 ALA A N 1
ATOM 870 C CA . ALA A 1 119 ? 39.712 48.407 10.128 1.00 90.24 119 ALA A CA 1
ATOM 871 C C . ALA A 1 119 ? 39.145 49.283 9.019 1.00 102.85 119 ALA A C 1
ATOM 872 O O . ALA A 1 119 ? 39.582 49.190 7.866 1.00 108.47 119 ALA A O 1
ATOM 874 N N . LYS A 1 120 ? 38.179 50.151 9.347 1.00 100.51 120 LYS A N 1
ATOM 875 C CA . LYS A 1 120 ? 37.576 50.999 8.319 1.00 85.59 120 LYS A CA 1
ATOM 876 C C . LYS A 1 120 ? 38.562 52.047 7.815 1.00 87.07 120 LYS A C 1
ATOM 877 O O . LYS A 1 120 ? 38.687 52.254 6.604 1.00 107.56 120 LYS A O 1
ATOM 883 N N . ALA A 1 121 ? 39.281 52.717 8.716 1.00 85.31 121 ALA A N 1
ATOM 884 C CA . ALA A 1 121 ? 40.221 53.731 8.260 1.00 87.02 121 ALA A CA 1
ATOM 885 C C . ALA A 1 121 ? 41.447 53.143 7.572 1.00 92.81 121 ALA A C 1
ATOM 886 O O . ALA A 1 121 ? 42.214 53.905 6.978 1.00 101.28 121 ALA A O 1
ATOM 888 N N . LEU A 1 122 ? 41.662 51.827 7.621 1.00 100.82 122 LEU A N 1
ATOM 889 C CA . LEU A 1 122 ? 42.861 51.261 7.010 1.00 109.01 122 LEU A CA 1
ATOM 890 C C . LEU A 1 122 ? 42.558 50.350 5.821 1.00 98.51 122 LEU A C 1
ATOM 891 O O . LEU A 1 122 ? 43.300 49.400 5.570 1.00 97.69 122 LEU A O 1
ATOM 896 N N . GLU A 1 123 ? 41.506 50.632 5.048 1.00 116.75 123 GLU A N 1
ATOM 897 C CA . GLU A 1 123 ? 41.230 49.840 3.851 1.00 126.96 123 GLU A CA 1
ATOM 898 C C . GLU A 1 123 ? 41.468 50.594 2.547 1.00 119.46 123 GLU A C 1
ATOM 899 O O . GLU A 1 123 ? 41.295 50.007 1.473 1.00 128.02 123 GLU A O 1
ATOM 905 N N . GLY A 1 124 ? 41.872 51.863 2.602 1.00 124.21 124 GLY A N 1
ATOM 906 C CA . GLY A 1 124 ? 42.326 52.549 1.405 1.00 142.70 124 GLY A CA 1
ATOM 907 C C . GLY A 1 124 ? 43.791 52.265 1.138 1.00 159.16 124 GLY A C 1
ATOM 908 O O . GLY A 1 124 ? 44.651 52.722 1.898 1.00 157.55 124 GLY A O 1
ATOM 909 N N . ARG A 1 125 ? 44.088 51.524 0.063 1.00 163.03 125 ARG A N 1
ATOM 910 C CA . ARG A 1 125 ? 45.434 50.976 -0.123 1.00 163.78 125 ARG A CA 1
ATOM 911 C C . ARG A 1 125 ? 46.525 52.043 -0.170 1.00 177.07 125 ARG A C 1
ATOM 912 O O . ARG A 1 125 ? 47.537 51.886 0.537 1.00 175.73 125 ARG A O 1
ATOM 914 N N . PRO A 1 126 ? 46.410 53.121 -0.948 1.00 177.75 126 PRO A N 1
ATOM 915 C CA . PRO A 1 126 ? 47.441 54.163 -0.887 1.00 178.57 126 PRO A CA 1
ATOM 916 C C . PRO A 1 126 ? 47.240 55.080 0.312 1.00 169.36 126 PRO A C 1
ATOM 917 O O . PRO A 1 126 ? 46.115 55.452 0.657 1.00 170.41 126 PRO A O 1
ATOM 921 N N . ILE A 1 127 ? 48.354 55.421 0.965 1.00 168.55 127 ILE A N 1
ATOM 922 C CA . ILE A 1 127 ? 48.384 56.381 2.063 1.00 170.02 127 ILE A CA 1
ATOM 923 C C . ILE A 1 127 ? 49.626 57.250 1.885 1.00 174.14 127 ILE A C 1
ATOM 924 O O . ILE A 1 127 ? 50.594 56.861 1.227 1.00 170.69 127 ILE A O 1
ATOM 929 N N . ALA A 1 128 ? 49.583 58.452 2.462 1.00 176.68 128 ALA A N 1
ATOM 930 C CA . ALA A 1 128 ? 50.777 59.284 2.545 1.00 175.21 128 ALA A CA 1
ATOM 931 C C . ALA A 1 128 ? 51.858 58.578 3.361 1.00 172.16 128 ALA A C 1
ATOM 932 O O . ALA A 1 128 ? 51.574 57.717 4.199 1.00 168.60 128 ALA A O 1
ATOM 934 N N . ARG A 1 129 ? 53.115 58.952 3.116 1.00 164.41 129 ARG A N 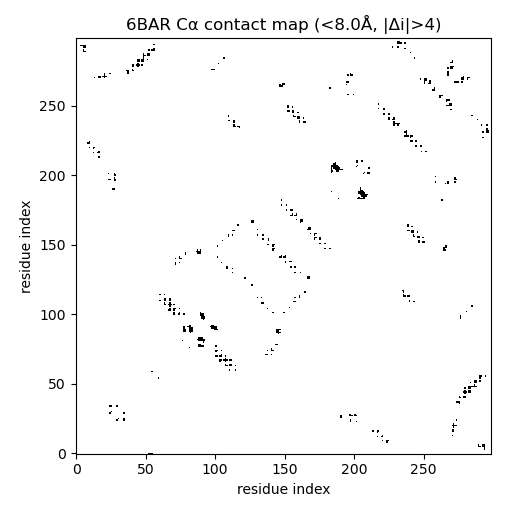1
ATOM 935 C CA . ARG A 1 129 ? 54.241 58.259 3.738 1.00 151.38 129 ARG A CA 1
ATOM 936 C C . ARG A 1 129 ? 54.377 58.537 5.232 1.00 151.38 129 ARG A C 1
ATOM 937 O O . ARG A 1 129 ? 55.244 57.931 5.874 1.00 134.04 129 ARG A O 1
ATOM 939 N N . VAL A 1 130 ? 53.555 59.418 5.801 1.00 159.96 130 VAL A N 1
ATOM 940 C CA . VAL A 1 130 ? 53.648 59.754 7.212 1.00 149.96 130 VAL A CA 1
ATOM 941 C C . VAL A 1 130 ? 52.532 59.123 8.045 1.00 143.97 130 VAL A C 1
ATOM 942 O O . VAL A 1 130 ? 52.790 58.702 9.180 1.00 134.94 130 VAL A O 1
ATOM 946 N N . TRP A 1 131 ? 51.310 59.014 7.507 1.00 140.73 131 TRP A N 1
ATOM 947 C CA . TRP A 1 131 ? 50.165 58.513 8.263 1.00 120.53 131 TRP A CA 1
ATOM 948 C C . TRP A 1 131 ? 50.219 57.010 8.518 1.00 114.81 131 TRP A C 1
ATOM 949 O O . TRP A 1 131 ? 49.441 56.521 9.346 1.00 119.00 131 TRP A O 1
ATOM 960 N N . ASP A 1 132 ? 51.119 56.279 7.847 1.00 112.05 132 ASP A N 1
ATOM 961 C CA . ASP A 1 132 ? 51.323 54.865 8.163 1.00 123.70 132 ASP A CA 1
ATOM 962 C C . ASP A 1 132 ? 51.735 54.673 9.617 1.00 132.56 132 ASP A C 1
ATOM 963 O O . ASP A 1 132 ? 51.499 53.606 10.199 1.00 117.43 132 ASP A O 1
ATOM 968 N N . TYR A 1 133 ? 52.365 55.686 10.208 1.00 134.45 133 TYR A N 1
ATOM 969 C CA . TYR A 1 133 ? 52.729 55.693 11.617 1.00 113.41 133 TYR A CA 1
ATOM 970 C C . TYR A 1 133 ? 51.679 56.391 12.469 1.00 105.09 133 TYR A C 1
ATOM 971 O O . TYR A 1 133 ? 51.347 55.914 13.559 1.00 107.62 133 TYR A O 1
ATOM 980 N N . ALA A 1 134 ? 51.129 57.494 11.961 1.00 99.50 134 ALA A N 1
ATOM 981 C CA . ALA A 1 134 ? 50.332 58.407 12.772 1.00 106.15 134 ALA A CA 1
ATOM 982 C C . ALA A 1 134 ? 48.893 57.944 12.935 1.00 113.02 134 ALA A C 1
ATOM 983 O O . ALA A 1 134 ? 48.343 58.037 14.036 1.00 119.08 134 ALA A O 1
ATOM 985 N N . LEU A 1 135 ? 48.261 57.468 11.862 1.00 123.85 135 LEU A N 1
ATOM 986 C CA . LEU A 1 135 ? 46.844 57.115 11.946 1.00 123.98 135 LEU A CA 1
ATOM 987 C C . LEU A 1 135 ? 46.585 56.051 13.004 1.00 112.40 135 LEU A C 1
ATOM 988 O O . LEU A 1 135 ? 45.773 56.307 13.915 1.00 107.93 135 LEU A O 1
ATOM 993 N N . PRO A 1 136 ? 47.237 54.878 12.985 1.00 100.96 136 PRO A N 1
ATOM 994 C CA . PRO A 1 136 ? 47.049 53.946 14.110 1.00 105.13 136 PRO A CA 1
ATOM 995 C C . PRO A 1 136 ? 47.503 54.530 15.432 1.00 112.19 136 PRO A C 1
ATOM 996 O O . PRO A 1 136 ? 46.883 54.256 16.467 1.00 110.35 136 PRO A O 1
ATOM 1000 N N . ALA A 1 137 ? 48.562 55.343 15.423 1.00 107.25 137 ALA A N 1
ATOM 1001 C CA . ALA A 1 137 ? 49.004 56.013 16.640 1.00 88.79 137 ALA A CA 1
ATOM 1002 C C . ALA A 1 137 ? 47.917 56.919 17.206 1.00 87.21 137 ALA A C 1
ATOM 1003 O O . ALA A 1 137 ? 47.537 56.789 18.372 1.00 109.82 137 ALA A O 1
ATOM 1005 N N . LEU A 1 138 ? 47.425 57.873 16.415 1.00 98.44 138 LEU A N 1
ATOM 1006 C CA . LEU A 1 138 ? 46.465 58.812 16.985 1.00 92.04 138 LEU A CA 1
ATOM 1007 C C . LEU A 1 138 ? 45.103 58.183 17.221 1.00 95.02 138 LEU A C 1
ATOM 1008 O O . LEU A 1 138 ? 44.275 58.789 17.909 1.00 104.83 138 LEU A O 1
ATOM 1013 N N . LEU A 1 139 ? 44.843 56.996 16.678 1.00 94.57 139 LEU A N 1
ATOM 1014 C CA . LEU A 1 139 ? 43.602 56.314 17.010 1.00 96.38 139 LEU A CA 1
ATOM 1015 C C . LEU A 1 139 ? 43.729 55.388 18.215 1.00 97.07 139 LEU A C 1
ATOM 1016 O O . LEU A 1 139 ? 42.721 55.125 18.879 1.00 94.70 139 LEU A O 1
ATOM 1021 N N . THR A 1 140 ? 44.936 54.899 18.520 1.00 110.79 140 THR A N 1
ATOM 1022 C CA . THR A 1 140 ? 45.165 53.997 19.644 1.00 105.95 140 THR A CA 1
ATOM 1023 C C . THR A 1 140 ? 45.606 54.714 20.911 1.00 95.01 140 THR A C 1
ATOM 1024 O O . THR A 1 140 ? 45.220 54.306 22.012 1.00 92.74 140 THR A O 1
ATOM 1028 N N . LEU A 1 141 ? 46.424 55.758 20.789 1.00 97.13 141 LEU A N 1
ATOM 1029 C CA . LEU A 1 141 ? 46.980 56.392 21.978 1.00 100.37 141 LEU A CA 1
ATOM 1030 C C . LEU A 1 141 ? 45.917 56.928 22.926 1.00 97.60 141 LEU A C 1
ATOM 1031 O O . LEU A 1 141 ? 46.073 56.722 24.138 1.00 92.56 141 LEU A O 1
ATOM 1036 N N . PRO A 1 142 ? 44.843 57.595 22.484 1.00 104.43 142 PRO A N 1
ATOM 1037 C CA . PRO A 1 142 ? 43.813 57.986 23.464 1.00 82.00 142 PRO A CA 1
ATOM 1038 C C . PRO A 1 142 ? 43.248 56.804 24.237 1.00 93.03 142 PRO A C 1
ATOM 1039 O O . PRO A 1 142 ? 43.057 56.898 25.456 1.00 91.69 142 PRO A O 1
ATOM 1043 N N . VAL A 1 143 ? 43.030 55.669 23.569 1.00 100.69 143 VAL A N 1
ATOM 1044 C CA . VAL A 1 143 ? 42.472 54.501 24.247 1.00 89.49 143 VAL A CA 1
ATOM 1045 C C . VAL A 1 143 ? 43.468 53.937 25.254 1.00 90.09 143 VAL A C 1
ATOM 1046 O O . VAL A 1 143 ? 43.125 53.707 26.417 1.00 95.56 143 VAL A O 1
ATOM 1050 N N . VAL A 1 144 ? 44.714 53.706 24.831 1.00 78.99 144 VAL A N 1
ATOM 1051 C CA . VAL A 1 144 ? 45.698 53.115 25.738 1.00 81.81 144 VAL A CA 1
ATOM 1052 C C . VAL A 1 144 ? 46.004 54.061 26.895 1.00 87.86 144 VAL A C 1
ATOM 1053 O O . VAL A 1 144 ? 46.193 53.629 28.041 1.00 87.21 144 VAL A O 1
ATOM 1057 N N . GLY A 1 145 ? 46.035 55.365 26.621 1.00 87.40 145 GLY A N 1
ATOM 1058 C CA . GLY A 1 145 ? 46.282 56.333 27.675 1.00 71.07 145 GLY A CA 1
ATOM 1059 C C . GLY A 1 145 ? 45.156 56.393 28.688 1.00 89.11 145 GLY A C 1
ATOM 1060 O O . GLY A 1 145 ? 45.399 56.418 29.896 1.00 91.48 145 GLY A O 1
ATOM 1061 N N . LEU A 1 146 ? 43.904 56.403 28.216 1.00 89.20 146 LEU A N 1
ATOM 1062 C CA . LEU A 1 146 ? 42.789 56.356 29.155 1.00 90.33 146 LEU A CA 1
ATOM 1063 C C . LEU A 1 146 ? 42.660 54.995 29.827 1.00 97.05 146 LEU A C 1
ATOM 1064 O O . LEU A 1 146 ? 41.999 54.887 30.865 1.00 90.73 146 LEU A O 1
ATOM 1069 N N . LEU A 1 147 ? 43.264 53.954 29.260 1.00 102.07 147 LEU A N 1
ATOM 1070 C CA . LEU A 1 147 ? 43.310 52.676 29.956 1.00 100.76 147 LEU A CA 1
ATOM 1071 C C . LEU A 1 147 ? 44.393 52.659 31.027 1.00 94.20 147 LEU A C 1
ATOM 1072 O O . LEU A 1 147 ? 44.254 51.933 32.015 1.00 105.67 147 LEU A O 1
ATOM 1077 N N . LEU A 1 148 ? 45.457 53.454 30.871 1.00 90.43 148 LEU A N 1
ATOM 1078 C CA . LEU A 1 148 ? 46.509 53.512 31.883 1.00 91.32 148 LEU A CA 1
ATOM 1079 C C . LEU A 1 148 ? 46.207 54.486 33.018 1.00 87.70 148 LEU A C 1
ATOM 1080 O O . LEU A 1 148 ? 46.845 54.396 34.070 1.00 87.01 148 LEU A O 1
ATOM 1085 N N . LEU A 1 149 ? 45.255 55.401 32.839 1.00 94.14 149 LEU A N 1
ATOM 1086 C CA . LEU A 1 149 ? 44.867 56.349 33.878 1.00 86.55 149 LEU A CA 1
ATOM 1087 C C . LEU A 1 149 ? 43.977 55.734 34.951 1.00 90.65 149 LEU A C 1
ATOM 1088 O O . LEU A 1 149 ? 43.651 56.419 35.927 1.00 110.89 149 LEU A O 1
ATOM 1093 N N . GLN A 1 150 ? 43.567 54.478 34.800 1.00 92.29 150 GLN A N 1
ATOM 1094 C CA . GLN A 1 150 ? 42.643 53.873 35.752 1.00 108.83 150 GLN A CA 1
ATOM 1095 C C . GLN A 1 150 ? 43.352 53.477 37.048 1.00 103.44 150 GLN A C 1
ATOM 1096 O O . GLN A 1 150 ? 42.883 53.854 38.131 1.00 100.04 150 GLN A O 1
ATOM 1102 N N . PRO A 1 151 ? 44.476 52.731 37.005 1.00 93.21 151 PRO A N 1
ATOM 1103 C CA . PRO A 1 151 ? 45.189 52.095 35.886 1.00 104.38 151 PRO A CA 1
ATOM 1104 C C . PRO A 1 151 ? 44.815 50.616 35.653 1.00 120.14 151 PRO A C 1
ATOM 1105 O O . PRO A 1 151 ? 44.657 49.868 36.618 1.00 121.52 151 PRO A O 1
ATOM 1109 N N . ASP A 1 152 ? 44.669 50.218 34.381 1.00 119.14 152 ASP A N 1
ATOM 1110 C CA . ASP A 1 152 ? 44.418 48.827 33.971 1.00 109.54 152 ASP A CA 1
ATOM 1111 C C . ASP A 1 152 ? 45.277 48.583 32.734 1.00 86.77 152 ASP A C 1
ATOM 1112 O O . ASP A 1 152 ? 44.914 49.006 31.632 1.00 102.75 152 ASP A O 1
ATOM 1117 N N . LEU A 1 153 ? 46.420 47.920 32.911 1.00 91.73 153 LEU A N 1
ATOM 1118 C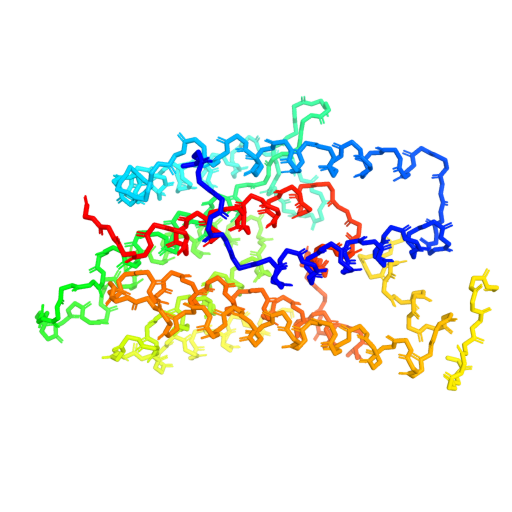 CA . LEU A 1 153 ? 47.303 47.675 31.779 1.00 97.83 153 LEU A CA 1
ATOM 1119 C C . LEU A 1 153 ? 47.067 46.328 31.109 1.00 108.12 153 LEU A C 1
ATOM 1120 O O . LEU A 1 153 ? 47.647 46.080 30.051 1.00 111.21 153 LEU A O 1
ATOM 1125 N N . GLY A 1 154 ? 46.242 45.455 31.686 1.00 107.01 154 GLY A N 1
ATOM 1126 C CA . GLY A 1 154 ? 45.883 44.233 30.981 1.00 100.54 154 GLY A CA 1
ATOM 1127 C C . GLY A 1 154 ? 45.056 44.520 29.743 1.00 95.30 154 GLY A C 1
ATOM 1128 O O . GLY A 1 154 ? 45.366 44.047 28.643 1.00 99.81 154 GLY A O 1
ATOM 1129 N N . GLY A 1 155 ? 43.992 45.309 29.907 1.00 97.52 155 GLY A N 1
ATOM 1130 C CA . GLY A 1 155 ? 43.242 45.772 28.756 1.00 106.10 155 GLY A CA 1
ATOM 1131 C C . GLY A 1 155 ? 44.073 46.619 27.817 1.00 97.04 155 GLY A C 1
ATOM 1132 O O . GLY A 1 155 ? 43.885 46.563 26.601 1.00 107.03 155 GLY A O 1
ATOM 1133 N N . ALA A 1 156 ? 45.005 47.407 28.359 1.00 84.16 156 ALA A N 1
ATOM 1134 C CA . ALA A 1 156 ? 45.914 48.155 27.498 1.00 86.76 156 ALA A CA 1
ATOM 1135 C C . ALA A 1 156 ? 46.755 47.215 26.645 1.00 97.97 156 ALA A C 1
ATOM 1136 O O . ALA A 1 156 ? 46.947 47.459 25.449 1.00 112.86 156 ALA A O 1
ATOM 1138 N N . LEU A 1 157 ? 47.253 46.127 27.240 1.00 85.69 157 LEU A N 1
ATOM 1139 C CA . LEU A 1 157 ? 48.020 45.147 26.476 1.00 96.72 157 LEU A CA 1
ATOM 1140 C C . LEU A 1 157 ? 47.169 44.498 25.395 1.00 96.40 157 LEU A C 1
ATOM 1141 O O . LEU A 1 157 ? 47.620 44.342 24.255 1.00 95.09 157 LEU A O 1
ATOM 1146 N N . VAL A 1 158 ? 45.941 44.097 25.740 1.00 97.06 158 VAL A N 1
ATOM 1147 C CA . VAL A 1 158 ? 45.052 43.486 24.751 1.00 75.95 158 VAL A CA 1
ATOM 1148 C C . VAL A 1 158 ? 44.819 44.438 23.589 1.00 83.50 158 VAL A C 1
ATOM 1149 O O . VAL A 1 158 ? 44.950 44.064 22.417 1.00 92.59 158 VAL A O 1
ATOM 1153 N N . VAL A 1 159 ? 44.472 45.687 23.901 1.00 84.10 159 VAL A N 1
ATOM 1154 C CA . VAL A 1 159 ? 44.195 46.678 22.866 1.00 85.90 159 VAL A CA 1
ATOM 1155 C C . VAL A 1 159 ? 45.414 46.881 21.976 1.00 89.73 159 VAL A C 1
ATOM 1156 O O . VAL A 1 159 ? 45.322 46.811 20.742 1.00 95.43 159 VAL A O 1
ATOM 1160 N N . LEU A 1 160 ? 46.572 47.141 22.589 1.00 92.11 160 LEU A N 1
ATOM 1161 C CA . LEU A 1 160 ? 47.777 47.413 21.816 1.00 99.43 160 LEU A CA 1
ATOM 1162 C C . LEU A 1 160 ? 48.148 46.226 20.940 1.00 97.56 160 LEU A C 1
ATOM 1163 O O . LEU A 1 160 ? 48.519 46.400 19.773 1.00 89.87 160 LEU A O 1
ATOM 1168 N N . PHE A 1 161 ? 48.043 45.009 21.475 1.00 81.51 161 PHE A N 1
ATOM 1169 C CA . PHE A 1 161 ? 48.400 43.843 20.688 1.00 77.25 161 PHE A CA 1
ATOM 1170 C C . PHE A 1 161 ? 47.420 43.622 19.546 1.00 94.93 161 PHE A C 1
ATOM 1171 O O . PHE A 1 161 ? 47.823 43.211 18.451 1.00 96.58 161 PHE A O 1
ATOM 1179 N N . GLY A 1 162 ? 46.134 43.875 19.778 1.00 98.81 162 GLY A N 1
ATOM 1180 C CA . GLY A 1 162 ? 45.191 43.867 18.676 1.00 93.25 162 GLY A CA 1
ATOM 1181 C C . GLY A 1 162 ? 45.598 44.823 17.572 1.00 87.39 162 GLY A C 1
ATOM 1182 O O . GLY A 1 162 ? 45.646 44.442 16.397 1.00 76.43 162 GLY A O 1
ATOM 1183 N N . VAL A 1 163 ? 45.894 46.076 17.936 1.00 78.84 163 VAL A N 1
ATOM 1184 C CA . VAL A 1 163 ? 46.342 47.053 16.946 1.00 68.87 163 VAL A CA 1
ATOM 1185 C C . VAL A 1 163 ? 47.574 46.539 16.219 1.00 73.72 163 VAL A C 1
ATOM 1186 O O . VAL A 1 163 ? 47.719 46.718 15.004 1.00 83.96 163 VAL A O 1
ATOM 1190 N N . PHE A 1 164 ? 48.484 45.896 16.952 1.00 84.42 164 PHE A N 1
ATOM 1191 C CA . PHE A 1 164 ? 49.644 45.296 16.308 1.00 82.21 164 PHE A CA 1
ATOM 1192 C C . PHE A 1 164 ? 49.214 44.299 15.245 1.00 80.75 164 PHE A C 1
ATOM 1193 O O . PHE A 1 164 ? 49.760 44.278 14.140 1.00 87.58 164 PHE A O 1
ATOM 1201 N N . VAL A 1 165 ? 48.247 43.445 15.569 1.00 78.00 165 VAL A N 1
ATOM 1202 C CA . VAL A 1 165 ? 47.847 42.405 14.622 1.00 75.19 165 VAL A CA 1
ATOM 1203 C C . VAL A 1 165 ? 47.227 43.036 13.378 1.00 88.80 165 VAL A C 1
ATOM 1204 O O . VAL A 1 165 ? 47.535 42.651 12.242 1.00 90.50 165 VAL A O 1
ATOM 1208 N N . VAL A 1 166 ? 46.357 44.030 13.579 1.00 86.17 166 VAL A N 1
ATOM 1209 C CA . VAL A 1 166 ? 45.728 44.730 12.455 1.00 69.15 166 VAL A CA 1
ATOM 1210 C C . VAL A 1 166 ? 46.788 45.352 11.555 1.00 87.74 166 VAL A C 1
ATOM 1211 O O . VAL A 1 166 ? 46.779 45.175 10.328 1.00 88.73 166 VAL A O 1
ATOM 1215 N N . VAL A 1 167 ? 47.716 46.097 12.155 1.00 88.29 167 VAL A N 1
ATOM 1216 C CA . VAL A 1 167 ? 48.769 46.740 11.383 1.00 81.52 167 VAL A CA 1
ATOM 1217 C C . VAL A 1 167 ? 49.633 45.700 10.668 1.00 89.05 167 VAL A C 1
ATOM 1218 O O . VAL A 1 167 ? 49.922 45.838 9.475 1.00 98.34 167 VAL A O 1
ATOM 1222 N N . PHE A 1 168 ? 50.032 44.629 11.363 1.00 93.04 168 PHE A N 1
ATOM 1223 C CA . PHE A 1 168 ? 50.944 43.654 10.768 1.00 88.48 168 PHE A CA 1
ATOM 1224 C C . PHE A 1 168 ? 50.299 42.943 9.589 1.00 89.59 168 PHE A C 1
ATOM 1225 O O . PHE A 1 168 ? 50.924 42.786 8.534 1.00 104.74 168 PHE A O 1
ATOM 1233 N N . VAL A 1 169 ? 49.055 42.487 9.754 1.00 89.45 169 VAL A N 1
ATOM 1234 C CA . VAL A 1 169 ? 48.348 41.846 8.650 1.00 88.97 169 VAL A CA 1
ATOM 1235 C C . VAL A 1 169 ? 48.121 42.833 7.511 1.00 94.22 169 VAL A C 1
ATOM 1236 O O . VAL A 1 169 ? 48.169 42.454 6.334 1.00 101.40 169 VAL A O 1
ATOM 1240 N N . ARG A 1 170 ? 47.891 44.107 7.829 1.00 99.79 170 ARG A N 1
ATOM 1241 C CA . ARG A 1 170 ? 47.676 45.102 6.783 1.00 96.71 170 ARG A CA 1
ATOM 1242 C C . ARG A 1 170 ? 48.931 45.296 5.937 1.00 99.65 170 ARG A C 1
ATOM 1243 O O . ARG A 1 170 ? 48.885 45.211 4.705 1.00 111.10 170 ARG A O 1
ATOM 1251 N N . GLY A 1 171 ? 50.063 45.563 6.585 1.00 102.39 171 GLY A N 1
ATOM 1252 C CA . GLY A 1 171 ? 51.296 45.844 5.874 1.00 105.75 171 GLY A CA 1
ATOM 1253 C C . GLY A 1 171 ? 51.774 47.262 6.105 1.00 105.60 171 GLY A C 1
ATOM 1254 O O . GLY A 1 171 ? 51.985 48.027 5.159 1.00 129.35 171 GLY A O 1
ATOM 1255 N N . LEU A 1 172 ? 51.944 47.620 7.369 1.00 87.35 172 LEU A N 1
ATOM 1256 C CA . LEU A 1 172 ? 52.327 48.947 7.810 1.00 97.63 172 LEU A CA 1
ATOM 1257 C C . LEU A 1 172 ? 53.437 48.814 8.838 1.00 127.43 172 LEU A C 1
ATOM 1258 O O . LEU A 1 172 ? 53.805 47.695 9.223 1.00 120.84 172 LEU A O 1
ATOM 1263 N N . PRO A 1 173 ? 54.022 49.929 9.288 1.00 138.44 173 PRO A N 1
ATOM 1264 C CA . PRO A 1 173 ? 55.030 49.854 10.361 1.00 124.11 173 PRO A CA 1
ATOM 1265 C C . PRO A 1 173 ? 54.446 49.305 11.655 1.00 121.74 173 PRO A C 1
ATOM 1266 O O . PRO A 1 173 ? 53.530 49.887 12.241 1.00 113.77 173 PRO A O 1
ATOM 1270 N N . TRP A 1 174 ? 54.998 48.174 12.107 1.00 110.64 174 TRP A N 1
ATOM 1271 C CA . TRP A 1 174 ? 54.506 47.489 13.291 1.00 104.55 174 TRP A CA 1
ATOM 1272 C C . TRP A 1 174 ? 55.554 47.286 14.370 1.00 111.30 174 TRP A C 1
ATOM 1273 O O . TRP A 1 174 ? 55.193 46.904 15.490 1.00 101.08 174 TRP A O 1
ATOM 1284 N N . ARG A 1 175 ? 56.834 47.513 14.070 1.00 120.35 175 ARG A N 1
ATOM 1285 C CA . ARG A 1 175 ? 57.876 47.259 15.058 1.00 108.48 175 ARG A CA 1
ATOM 1286 C C . ARG A 1 175 ? 57.754 48.205 16.245 1.00 97.11 175 ARG A C 1
ATOM 1287 O O . ARG A 1 175 ? 57.939 47.789 17.396 1.00 103.51 175 ARG A O 1
ATOM 1295 N N . HIS A 1 176 ? 57.425 49.477 15.991 1.00 90.10 176 HIS A N 1
ATOM 1296 C CA . HIS A 1 176 ? 57.228 50.406 17.099 1.00 94.69 176 HIS A CA 1
ATOM 1297 C C . HIS A 1 176 ? 56.097 49.949 18.009 1.00 99.63 176 HIS A C 1
ATOM 1298 O O . HIS A 1 176 ? 56.166 50.140 19.230 1.00 98.68 176 HIS A O 1
ATOM 1305 N N . LEU A 1 177 ? 55.066 49.318 17.442 1.00 109.96 177 LEU A N 1
ATOM 1306 C CA . LEU A 1 177 ? 53.960 48.830 18.260 1.00 110.65 177 LEU A CA 1
ATOM 1307 C C . LEU A 1 177 ? 54.401 47.694 19.177 1.00 103.38 177 LEU A C 1
ATOM 1308 O O . LEU A 1 177 ? 54.003 47.650 20.345 1.00 109.44 177 LEU A O 1
ATOM 1313 N N . LEU A 1 178 ? 55.236 46.774 18.678 1.00 100.44 178 LEU A N 1
ATOM 1314 C CA . LEU A 1 178 ? 55.772 45.724 19.542 1.00 95.44 178 LEU A CA 1
ATOM 1315 C C . LEU A 1 178 ? 56.707 46.282 20.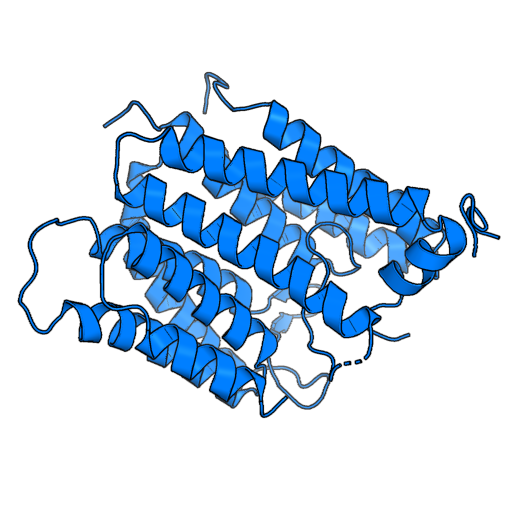604 1.00 100.19 178 LEU A C 1
ATOM 1316 O O . LEU A 1 178 ? 56.724 45.783 21.737 1.00 94.09 178 LEU A O 1
ATOM 1321 N N . VAL A 1 179 ? 57.514 47.281 20.249 1.00 93.59 179 VAL A N 1
ATOM 1322 C CA . VAL A 1 179 ? 58.328 47.961 21.250 1.00 88.55 179 VAL A CA 1
ATOM 1323 C C . VAL A 1 179 ? 57.443 48.497 22.369 1.00 88.90 179 VAL A C 1
ATOM 1324 O O . VAL A 1 179 ? 57.667 48.217 23.553 1.00 100.59 179 VAL A O 1
ATOM 1328 N N . GLY A 1 180 ? 56.427 49.283 22.006 1.00 90.66 180 GLY A N 1
ATOM 1329 C CA . GLY A 1 180 ? 55.499 49.784 23.003 1.00 95.86 180 GLY A CA 1
ATOM 1330 C C . GLY A 1 180 ? 54.839 48.682 23.805 1.00 101.73 180 GLY A C 1
ATOM 1331 O O . GLY A 1 180 ? 54.641 48.822 25.016 1.00 89.39 180 GLY A O 1
ATOM 1332 N N . LEU A 1 181 ? 54.521 47.562 23.153 1.00 92.63 181 LEU A N 1
ATOM 1333 C CA . LEU A 1 181 ? 53.829 46.469 23.827 1.00 101.65 181 LEU A CA 1
ATOM 1334 C C . LEU A 1 181 ? 54.716 45.832 24.887 1.00 109.78 181 LEU A C 1
ATOM 1335 O O . LEU A 1 181 ? 54.310 45.677 26.045 1.00 106.19 181 LEU A O 1
ATOM 1340 N N . PHE A 1 182 ? 55.936 45.458 24.508 1.00 109.15 182 PHE A N 1
ATOM 1341 C CA . PHE A 1 182 ? 56.844 44.841 25.465 1.00 103.90 182 PHE A CA 1
ATOM 1342 C C . PHE A 1 182 ? 57.243 45.809 26.573 1.00 105.53 182 PHE A C 1
ATOM 1343 O O . PHE A 1 182 ? 57.401 45.390 27.726 1.00 105.19 182 PHE A O 1
ATOM 1351 N N . ALA A 1 183 ? 57.398 47.100 26.260 1.00 102.94 183 ALA A N 1
ATOM 1352 C CA . ALA A 1 183 ? 57.761 48.055 27.304 1.00 104.94 183 ALA A CA 1
ATOM 1353 C C . ALA A 1 183 ? 56.628 48.236 28.304 1.00 89.89 183 ALA A C 1
ATOM 1354 O O . ALA A 1 183 ? 56.862 48.298 29.515 1.00 92.33 183 ALA A O 1
ATOM 1356 N N . LEU A 1 184 ? 55.394 48.330 27.811 1.00 111.34 184 LEU A N 1
ATOM 1357 C CA . LEU A 1 184 ? 54.246 48.413 28.701 1.00 99.93 184 LEU A CA 1
ATOM 1358 C C . LEU A 1 184 ? 54.083 47.136 29.516 1.00 107.37 184 LEU A C 1
ATOM 1359 O O . LEU A 1 184 ? 53.662 47.192 30.678 1.00 109.12 184 LEU A O 1
ATOM 1364 N N . ALA A 1 185 ? 54.430 45.985 28.934 1.00 104.01 185 ALA A N 1
ATOM 1365 C CA . ALA A 1 185 ? 54.339 44.695 29.609 1.00 94.74 185 ALA A CA 1
ATOM 1366 C C . ALA A 1 185 ? 55.462 44.467 30.613 1.00 105.35 185 ALA A C 1
ATOM 1367 O O . ALA A 1 185 ? 55.494 43.411 31.250 1.00 110.15 185 ALA A O 1
ATOM 1369 N N . LEU A 1 186 ? 56.384 45.416 30.763 1.00 110.88 186 LEU A N 1
ATOM 1370 C CA . LEU A 1 186 ? 57.474 45.293 31.720 1.00 92.82 186 LEU A CA 1
ATOM 1371 C C . LEU A 1 186 ? 57.204 46.028 33.025 1.00 111.60 186 LEU A C 1
ATOM 1372 O O . LEU A 1 186 ? 57.806 45.685 34.048 1.00 124.04 186 LEU A O 1
ATOM 1377 N N . LEU A 1 187 ? 56.320 47.024 33.012 1.00 113.93 187 LEU A N 1
ATOM 1378 C CA . LEU A 1 187 ? 55.891 47.710 34.224 1.00 115.75 187 LEU A CA 1
ATOM 1379 C C . LEU A 1 187 ? 54.798 46.956 34.970 1.00 119.47 187 LEU A C 1
ATOM 1380 O O . LEU A 1 187 ? 54.173 47.527 35.871 1.00 122.00 187 LEU A O 1
ATOM 1385 N N . VAL A 1 188 ? 54.565 45.694 34.619 1.00 121.36 188 VAL A N 1
ATOM 1386 C CA . VAL A 1 188 ? 53.547 44.874 35.262 1.00 136.75 188 VAL A CA 1
ATOM 1387 C C . VAL A 1 188 ? 53.981 44.498 36.676 1.00 137.48 188 VAL A C 1
ATOM 1388 O O . VAL A 1 188 ? 55.172 44.333 36.951 1.00 139.43 188 VAL A O 1
ATOM 1392 N N . ILE A 1 228 ? 47.319 17.270 38.372 1.00 131.78 228 ILE A N 1
ATOM 1393 C CA . ILE A 1 228 ? 47.524 16.206 39.347 1.00 142.44 228 ILE A CA 1
ATOM 1394 C C . ILE A 1 228 ? 47.687 14.862 38.644 1.00 140.88 228 ILE A C 1
ATOM 1395 O O . ILE A 1 228 ? 47.195 13.839 39.120 1.00 146.96 228 ILE A O 1
ATOM 1397 N N . GLY A 1 229 ? 48.384 14.868 37.519 1.00 135.47 229 GLY A N 1
ATOM 1398 C CA . GLY A 1 229 ? 48.610 13.674 36.731 1.00 127.99 229 GLY A CA 1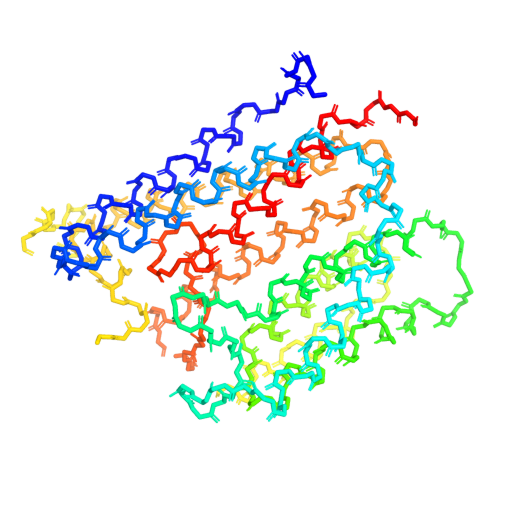
ATOM 1399 C C . GLY A 1 229 ? 47.947 13.780 35.372 1.00 118.25 229 GLY A C 1
ATOM 1400 O O . GLY A 1 229 ? 47.421 14.824 34.982 1.00 128.43 229 GLY A O 1
ATOM 1401 N N . SER A 1 230 ? 47.984 12.667 34.638 1.00 131.20 230 SER A N 1
ATOM 1402 C CA . SER A 1 230 ? 47.329 12.651 33.335 1.00 126.15 230 SER A CA 1
ATOM 1403 C C . SER A 1 230 ? 45.811 12.662 33.479 1.00 117.81 230 SER A C 1
ATOM 1404 O O . SER A 1 230 ? 45.112 13.160 32.591 1.00 137.29 230 SER A O 1
ATOM 1407 N N . GLY A 1 231 ? 45.289 12.155 34.593 1.00 113.51 231 GLY A N 1
ATOM 1408 C CA . GLY A 1 231 ? 43.855 12.108 34.810 1.00 118.86 231 GLY A CA 1
ATOM 1409 C C . GLY A 1 231 ? 43.301 13.267 35.615 1.00 111.90 231 GLY A C 1
ATOM 1410 O O . GLY A 1 231 ? 42.338 13.915 35.195 1.00 111.46 231 GLY A O 1
ATOM 1411 N N . GLY A 1 232 ? 43.888 13.535 36.774 1.00 114.85 232 GLY A N 1
ATOM 1412 C CA . GLY A 1 232 ? 43.443 14.619 37.628 1.00 122.15 232 GLY A CA 1
ATOM 1413 C C . GLY A 1 232 ? 42.587 14.151 38.790 1.00 132.42 232 GLY A C 1
ATOM 1414 O O . GLY A 1 232 ? 42.665 13.009 39.249 1.00 127.32 232 GLY A O 1
ATOM 1415 N N . LEU A 1 233 ? 41.742 15.068 39.269 1.00 138.39 233 LEU A N 1
ATOM 1416 C CA . LEU A 1 233 ? 40.844 14.799 40.388 1.00 129.83 233 LEU A CA 1
ATOM 1417 C C . LEU A 1 233 ? 39.376 14.669 39.992 1.00 125.43 233 LEU A C 1
ATOM 1418 O O . LEU A 1 233 ? 38.640 13.943 40.665 1.00 126.96 233 LEU A O 1
ATOM 1423 N N . PHE A 1 234 ? 38.934 15.353 38.929 1.00 117.26 234 PHE A N 1
ATOM 1424 C CA . PHE A 1 234 ? 37.551 15.282 38.434 1.00 121.47 234 PHE A CA 1
ATOM 1425 C C . PHE A 1 234 ? 36.560 15.856 39.453 1.00 120.46 234 PHE A C 1
ATOM 1426 O O . PHE A 1 234 ? 35.498 15.284 39.714 1.00 119.71 234 PHE A O 1
ATOM 1434 N N . GLY A 1 235 ? 36.908 17.008 40.026 1.00 123.53 235 GLY A N 1
ATOM 1435 C CA . GLY A 1 235 ? 36.068 17.622 41.039 1.00 114.83 235 GLY A CA 1
ATOM 1436 C C . GLY A 1 235 ? 36.240 17.068 42.434 1.00 128.65 235 GLY A C 1
ATOM 1437 O O . GLY A 1 235 ? 35.340 17.218 43.268 1.00 110.44 235 GLY A O 1
ATOM 1438 N N . LYS A 1 236 ? 37.368 16.425 42.715 1.00 130.23 236 LYS A N 1
ATOM 1439 C CA . LYS A 1 236 ? 37.617 15.849 44.027 1.00 107.88 236 LYS A CA 1
ATOM 1440 C C . LYS A 1 236 ? 38.639 16.697 44.777 1.00 119.29 236 LYS A C 1
ATOM 1441 O O . LYS A 1 236 ? 39.052 17.760 44.309 1.00 110.00 236 LYS A O 1
ATOM 1447 N N . ARG A 1 252 ? 38.952 34.550 46.556 1.00 110.20 252 ARG A N 1
ATOM 1448 C CA . ARG A 1 252 ? 39.708 33.689 45.654 1.00 130.23 252 ARG A CA 1
ATOM 1449 C C . ARG A 1 252 ? 40.308 34.506 44.506 1.00 153.23 252 ARG A C 1
ATOM 1450 O O . ARG A 1 252 ? 39.690 35.457 44.031 1.00 161.59 252 ARG A O 1
ATOM 1452 N N . HIS A 1 253 ? 41.511 34.130 44.066 1.00 160.15 253 HIS A N 1
ATOM 1453 C CA . HIS A 1 253 ? 42.226 34.880 43.039 1.00 154.07 253 HIS A CA 1
ATOM 1454 C C . HIS A 1 253 ? 41.458 34.857 41.715 1.00 162.43 253 HIS A C 1
ATOM 1455 O O . HIS A 1 253 ? 40.459 34.155 41.555 1.00 160.79 253 HIS A O 1
ATOM 1457 N N . THR A 1 254 ? 41.940 35.652 40.750 1.00 170.75 254 THR A N 1
ATOM 1458 C CA . THR A 1 254 ? 41.275 35.706 39.449 1.00 160.30 254 THR A CA 1
ATOM 1459 C C . THR A 1 254 ? 41.336 34.359 38.738 1.00 158.74 254 THR A C 1
ATOM 1460 O O . THR A 1 254 ? 40.417 34.012 37.985 1.00 160.00 254 THR A O 1
ATOM 1464 N N . ASP A 1 255 ? 42.403 33.585 38.974 1.00 162.25 255 ASP A N 1
ATOM 1465 C CA . ASP A 1 255 ? 42.595 32.275 38.361 1.00 151.67 255 ASP A CA 1
ATOM 1466 C C . ASP A 1 255 ? 41.965 31.141 39.171 1.00 147.65 255 ASP A C 1
ATOM 1467 O O . ASP A 1 255 ? 42.398 29.986 39.043 1.00 135.42 255 ASP A O 1
ATOM 1472 N N . PHE A 1 256 ? 40.941 31.429 39.986 1.00 147.07 256 PHE A N 1
ATOM 1473 C CA . PHE A 1 256 ? 40.311 30.395 40.805 1.00 142.46 256 PHE A CA 1
ATOM 1474 C C . PHE A 1 256 ? 39.405 29.475 39.999 1.00 146.49 256 PHE A C 1
ATOM 1475 O O . PHE A 1 256 ? 38.839 28.536 40.569 1.00 162.50 256 PHE A O 1
ATOM 1483 N N . VAL A 1 257 ? 39.281 29.709 38.693 1.00 147.84 257 VAL A N 1
ATOM 1484 C CA . VAL A 1 257 ? 38.511 28.855 37.797 1.00 129.15 257 VAL A CA 1
ATOM 1485 C C . VAL A 1 257 ? 39.477 27.988 37.000 1.00 113.42 257 VAL A C 1
ATOM 1486 O O . VAL A 1 257 ? 39.146 26.862 36.612 1.00 110.65 257 VAL A O 1
ATOM 1490 N N . PHE A 1 258 ? 40.683 28.501 36.762 1.00 115.41 258 PHE A N 1
ATOM 1491 C CA . PHE A 1 258 ? 41.654 27.772 35.958 1.00 116.46 258 PHE A CA 1
ATOM 1492 C C . PHE A 1 258 ? 42.651 26.987 36.805 1.00 130.38 258 PHE A C 1
ATOM 1493 O O . PHE A 1 258 ? 43.100 25.911 36.388 1.00 131.48 258 PHE A O 1
ATOM 1501 N N . SER A 1 259 ? 43.018 27.504 37.982 1.00 135.67 259 SER A N 1
ATOM 1502 C CA . SER A 1 259 ? 43.920 26.769 38.861 1.00 133.81 259 SER A CA 1
ATOM 1503 C C . SER A 1 259 ? 43.283 25.479 39.362 1.00 125.67 259 SER A C 1
ATOM 1504 O O . SER A 1 259 ? 44.002 24.515 39.656 1.00 127.42 259 SER A O 1
ATOM 1507 N N . VAL A 1 260 ? 41.954 25.441 39.449 1.00 116.60 260 VAL A N 1
ATOM 1508 C CA . VAL A 1 260 ? 41.235 24.240 39.860 1.00 106.00 260 VAL A CA 1
ATOM 1509 C C . VAL A 1 260 ? 41.050 23.279 38.688 1.00 109.99 260 VAL A C 1
ATOM 1510 O O . VAL A 1 260 ? 41.134 22.061 38.860 1.00 117.25 260 VAL A O 1
ATOM 1514 N N . TRP A 1 261 ? 40.808 23.805 37.480 1.00 118.53 261 TRP A N 1
ATOM 1515 C CA . TRP A 1 261 ? 40.682 22.946 36.303 1.00 110.01 261 TRP A CA 1
ATOM 1516 C C . TRP A 1 261 ? 42.004 22.267 35.970 1.00 108.64 261 TRP A C 1
ATOM 1517 O O . TRP A 1 261 ? 42.026 21.084 35.609 1.00 100.75 261 TRP A O 1
ATOM 1528 N N . ALA A 1 262 ? 43.116 23.001 36.077 1.00 113.61 262 ALA A N 1
ATOM 1529 C CA . ALA A 1 262 ? 44.418 22.446 35.724 1.00 111.37 262 ALA A CA 1
ATOM 1530 C C . ALA A 1 262 ? 44.828 21.299 36.638 1.00 123.86 262 ALA A C 1
ATOM 1531 O O . ALA A 1 262 ? 45.622 20.444 36.221 1.00 106.48 262 ALA A O 1
ATOM 1533 N N . GLU A 1 263 ? 44.295 21.260 37.863 1.00 122.92 263 GLU A N 1
ATOM 1534 C CA . GLU A 1 263 ? 44.600 20.222 38.842 1.00 119.26 263 GLU A CA 1
ATOM 1535 C C . GLU A 1 263 ? 43.564 19.103 38.886 1.00 119.58 263 GLU A C 1
ATOM 1536 O O . GLU A 1 263 ? 43.939 17.943 39.081 1.00 127.17 263 GLU A O 1
ATOM 1542 N N . GLU A 1 264 ? 42.273 19.408 38.703 1.00 118.62 264 GLU A N 1
ATOM 1543 C CA . GLU A 1 264 ? 41.248 18.366 38.726 1.00 116.14 264 GLU A CA 1
ATOM 1544 C C . GLU A 1 264 ? 41.144 17.605 37.407 1.00 112.00 264 GLU A C 1
ATOM 1545 O O . GLU A 1 264 ? 40.548 16.522 37.383 1.00 108.86 264 GLU A O 1
ATOM 1551 N N . TRP A 1 265 ? 41.711 18.139 36.319 1.00 117.74 265 TRP A N 1
ATOM 1552 C CA . TRP A 1 265 ? 41.680 17.495 35.011 1.00 108.24 265 TRP A CA 1
ATOM 1553 C C . TRP A 1 265 ? 43.053 17.273 34.401 1.00 105.67 265 TRP A C 1
ATOM 1554 O O . TRP A 1 265 ? 43.147 16.591 33.372 1.00 108.30 265 TRP A O 1
ATOM 1565 N N . GLY A 1 266 ? 44.103 17.858 34.969 1.00 111.31 266 GLY A N 1
ATOM 1566 C CA . GLY A 1 266 ? 45.451 17.445 34.654 1.00 119.63 266 GLY A CA 1
ATOM 1567 C C . GLY A 1 266 ? 45.866 17.735 33.225 1.00 113.46 266 GLY A C 1
ATOM 1568 O O . GLY A 1 266 ? 45.371 18.656 32.562 1.00 105.02 266 GLY A O 1
ATOM 1569 N N . PHE A 1 267 ? 46.807 16.920 32.743 1.00 123.88 267 PHE A N 1
ATOM 1570 C CA . PHE A 1 267 ? 47.433 17.198 31.459 1.00 121.06 267 PHE A CA 1
ATOM 1571 C C . PHE A 1 267 ? 46.454 17.014 30.309 1.00 134.24 267 PHE A C 1
ATOM 1572 O O . PHE A 1 267 ? 46.471 17.795 29.353 1.00 137.37 267 PHE A O 1
ATOM 1580 N N . VAL A 1 268 ? 45.577 16.010 30.389 1.00 133.36 268 VAL A N 1
ATOM 1581 C CA . VAL A 1 268 ? 44.574 15.841 29.340 1.00 125.43 268 VAL A CA 1
ATOM 1582 C C . VAL A 1 268 ? 43.604 17.017 29.340 1.00 113.52 268 VAL A C 1
ATOM 1583 O O . VAL A 1 268 ? 43.207 17.506 28.279 1.00 108.38 268 VAL A O 1
ATOM 1587 N N . GLY A 1 269 ? 43.251 17.520 30.524 1.00 118.07 269 GLY A N 1
ATOM 1588 C CA . GLY A 1 269 ? 42.360 18.670 30.597 1.00 112.30 269 GLY A CA 1
ATOM 1589 C C . GLY A 1 269 ? 42.961 19.932 30.003 1.00 113.94 269 GLY A C 1
ATOM 1590 O O . GLY A 1 269 ? 42.321 20.618 29.199 1.00 109.67 269 GLY A O 1
ATOM 1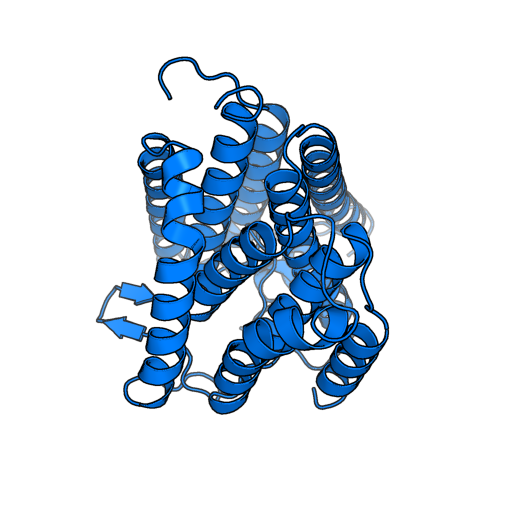591 N N . VAL A 1 270 ? 44.196 20.268 30.398 1.00 119.54 270 VAL A N 1
ATOM 1592 C CA . VAL A 1 270 ? 44.807 21.477 29.850 1.00 102.00 270 VAL A CA 1
ATOM 1593 C C . VAL A 1 270 ? 45.076 21.310 28.363 1.00 105.98 270 VAL A C 1
ATOM 1594 O O . VAL A 1 270 ? 44.901 22.253 27.583 1.00 115.05 270 VAL A O 1
ATOM 1598 N N . VAL A 1 271 ? 45.499 20.119 27.938 1.00 106.01 271 VAL A N 1
ATOM 1599 C CA . VAL A 1 271 ? 45.740 19.907 26.518 1.00 110.91 271 VAL A CA 1
ATOM 1600 C C . VAL A 1 271 ? 44.446 20.074 25.733 1.00 106.95 271 VAL A C 1
ATOM 1601 O O . VAL A 1 271 ? 44.424 20.738 24.695 1.00 115.92 271 VAL A O 1
ATOM 1605 N N . GLY A 1 272 ? 43.337 19.534 26.246 1.00 120.16 272 GLY A N 1
ATOM 1606 C CA . GLY A 1 272 ? 42.070 19.663 25.542 1.00 113.86 272 GLY A CA 1
ATOM 1607 C C . GLY A 1 272 ? 41.557 21.091 25.496 1.00 124.59 272 GLY A C 1
ATOM 1608 O O . GLY A 1 272 ? 41.022 21.536 24.476 1.00 117.31 272 GLY A O 1
ATOM 1609 N N . LEU A 1 273 ? 41.719 21.835 26.592 1.00 122.56 273 LEU A N 1
ATOM 1610 C CA . LEU A 1 273 ? 41.253 23.220 26.606 1.00 113.36 273 LEU A CA 1
ATOM 1611 C C . LEU A 1 273 ? 42.095 24.103 25.687 1.00 106.95 273 LEU A C 1
ATOM 1612 O O . LEU A 1 273 ? 41.552 24.912 24.920 1.00 98.09 273 LEU A O 1
ATOM 1617 N N . LEU A 1 274 ? 43.425 23.970 25.755 1.00 100.80 274 LEU A N 1
ATOM 1618 C CA . LEU A 1 274 ? 44.285 24.684 24.821 1.00 97.05 274 LEU A CA 1
ATOM 1619 C C . LEU A 1 274 ? 44.032 24.254 23.387 1.00 101.58 274 LEU A C 1
ATOM 1620 O O . LEU A 1 274 ? 44.200 25.054 22.465 1.00 112.58 274 LEU A O 1
ATOM 1625 N N . GLY A 1 275 ? 43.616 23.006 23.176 1.00 87.69 275 GLY A N 1
ATOM 1626 C CA . GLY A 1 275 ? 43.250 22.586 21.838 1.00 94.38 275 GLY A CA 1
ATOM 1627 C C . GLY A 1 275 ? 41.967 23.238 21.366 1.00 100.50 275 GLY A C 1
ATOM 1628 O O . GLY A 1 275 ? 41.853 23.626 20.203 1.00 100.18 275 GLY A O 1
ATOM 1629 N N . LEU A 1 276 ? 40.983 23.363 22.260 1.00 90.72 276 LEU A N 1
ATOM 1630 C CA . LEU A 1 276 ? 39.757 24.075 21.914 1.00 96.45 276 LEU A CA 1
ATOM 1631 C C . LEU A 1 276 ? 40.052 25.529 21.563 1.00 96.72 276 LEU A C 1
ATOM 1632 O O . LEU A 1 276 ? 39.500 26.072 20.597 1.00 99.65 276 LEU A O 1
ATOM 1637 N N . TYR A 1 277 ? 40.948 26.166 22.317 1.00 93.52 277 TYR A N 1
ATOM 1638 C CA . TYR A 1 277 ? 41.317 27.543 21.999 1.00 89.24 277 TYR A CA 1
ATOM 1639 C C . TYR A 1 277 ? 42.126 27.628 20.711 1.00 86.17 277 TYR A C 1
ATOM 1640 O O . TYR A 1 277 ? 41.991 28.600 19.957 1.00 84.85 277 TYR A O 1
ATOM 1649 N N . GLY A 1 278 ? 42.968 26.625 20.441 1.00 73.40 278 GLY A N 1
ATOM 1650 C CA . GLY A 1 278 ? 43.717 26.613 19.195 1.00 82.12 278 GLY A CA 1
ATOM 1651 C C . GLY A 1 278 ? 42.817 26.462 17.985 1.00 97.96 278 GLY A C 1
ATOM 1652 O O . GLY A 1 278 ? 42.994 27.148 16.976 1.00 77.26 278 GLY A O 1
ATOM 1653 N N . LEU A 1 279 ? 41.822 25.579 18.081 1.00 101.48 279 LEU A N 1
ATOM 1654 C CA . LEU A 1 279 ? 40.845 25.432 17.007 1.00 85.25 279 LEU A CA 1
ATOM 1655 C C . LEU A 1 279 ? 40.011 26.693 16.837 1.00 102.09 279 LEU A C 1
ATOM 1656 O O . LEU A 1 279 ? 39.655 27.057 15.709 1.00 120.52 279 LEU A O 1
ATOM 1661 N N . LEU A 1 280 ? 39.678 27.371 17.940 1.00 103.64 280 LEU A N 1
ATOM 1662 C CA . LEU A 1 280 ? 38.914 28.610 17.822 1.00 99.42 280 LEU A CA 1
ATOM 1663 C C . LEU A 1 280 ? 39.724 29.697 17.117 1.00 97.34 280 LEU A C 1
ATOM 1664 O O . LEU A 1 280 ? 39.215 30.378 16.216 1.00 107.07 280 LEU A O 1
ATOM 1669 N N . LEU A 1 281 ? 40.992 29.870 17.502 1.00 100.44 281 LEU A N 1
ATOM 1670 C CA . LEU A 1 281 ? 41.830 30.854 16.817 1.00 100.54 281 LEU A CA 1
ATOM 1671 C C . LEU A 1 281 ? 42.048 30.472 15.355 1.00 99.93 281 LEU A C 1
ATOM 1672 O O . LEU A 1 281 ? 42.083 31.345 14.476 1.00 112.00 281 LEU A O 1
ATOM 1677 N N . ALA A 1 282 ? 42.162 29.168 15.072 1.00 97.42 282 ALA A N 1
ATOM 1678 C CA . ALA A 1 282 ? 42.311 28.708 13.693 1.00 93.11 282 ALA A CA 1
ATOM 1679 C C . ALA A 1 282 ? 41.078 29.034 12.860 1.00 101.01 282 ALA A C 1
ATOM 1680 O O . ALA A 1 282 ? 41.197 29.517 11.732 1.00 105.95 282 ALA A O 1
ATOM 1682 N N . ARG A 1 283 ? 39.883 28.761 13.389 1.00 98.60 283 ARG A N 1
ATOM 1683 C CA . ARG A 1 283 ? 38.673 29.059 12.630 1.00 91.47 283 ARG A CA 1
ATOM 1684 C C . ARG A 1 283 ? 38.491 30.559 12.447 1.00 85.28 283 ARG A C 1
ATOM 1685 O O . ARG A 1 283 ? 38.009 31.002 11.400 1.00 104.81 283 ARG A O 1
ATOM 1693 N N . LEU A 1 284 ? 38.886 31.360 13.440 1.00 91.53 284 LEU A N 1
ATOM 1694 C CA . LEU A 1 284 ? 38.815 32.812 13.280 1.00 95.92 284 LEU A CA 1
ATOM 1695 C C . LEU A 1 284 ? 39.731 33.292 12.157 1.00 93.03 284 LEU A C 1
ATOM 1696 O O . LEU A 1 284 ? 39.311 34.056 11.280 1.00 97.74 284 LEU A O 1
ATOM 1701 N N . PHE A 1 285 ? 40.991 32.852 12.163 1.00 99.06 285 PHE A N 1
ATOM 1702 C CA . PHE A 1 285 ? 41.901 33.268 11.100 1.00 104.79 285 PHE A CA 1
ATOM 1703 C C . PHE A 1 285 ? 41.542 32.647 9.749 1.00 101.95 285 PHE A C 1
ATOM 1704 O O . PHE A 1 285 ? 41.905 33.206 8.709 1.00 97.97 285 PHE A O 1
ATOM 1712 N N . ALA A 1 286 ? 40.826 31.520 9.737 1.00 101.15 286 ALA A N 1
ATOM 1713 C CA . ALA A 1 286 ? 40.338 30.954 8.484 1.00 89.26 286 ALA A CA 1
ATOM 1714 C C . ALA A 1 286 ? 39.180 31.771 7.930 1.00 101.43 286 ALA A C 1
ATOM 1715 O O . ALA A 1 286 ? 39.110 32.017 6.722 1.00 112.47 286 ALA A O 1
ATOM 1717 N N . LEU A 1 287 ? 38.255 32.188 8.797 1.00 93.60 287 LEU A N 1
ATOM 1718 C CA . LEU A 1 287 ? 37.205 33.097 8.362 1.00 86.17 287 LEU A CA 1
ATOM 1719 C C . LEU A 1 287 ? 37.785 34.434 7.929 1.00 93.13 287 LEU A C 1
ATOM 1720 O O . LEU A 1 287 ? 37.238 35.081 7.029 1.00 97.00 287 LEU A O 1
ATOM 1725 N N . ALA A 1 288 ? 38.911 34.836 8.527 1.00 98.75 288 ALA A N 1
ATOM 1726 C CA . ALA A 1 288 ? 39.509 36.137 8.234 1.00 111.82 288 ALA A CA 1
ATOM 1727 C C . ALA A 1 288 ? 39.984 36.223 6.786 1.00 112.47 288 ALA A C 1
ATOM 1728 O O . ALA A 1 288 ? 39.637 37.167 6.062 1.00 93.55 288 ALA A O 1
ATOM 1730 N N . LEU A 1 289 ? 40.783 35.248 6.342 1.00 117.06 289 LEU A N 1
ATOM 1731 C CA . LEU A 1 289 ? 41.241 35.225 4.956 1.00 114.55 289 LEU A CA 1
ATOM 1732 C C . LEU A 1 289 ? 40.176 34.730 3.986 1.00 115.15 289 LEU A C 1
ATOM 1733 O O . LEU A 1 289 ? 40.474 34.565 2.799 1.00 122.92 289 LEU A O 1
ATOM 1738 N N . ALA A 1 290 ? 38.955 34.481 4.457 1.00 108.68 290 ALA A N 1
ATOM 1739 C CA . ALA A 1 290 ? 37.850 34.094 3.595 1.00 100.66 290 ALA A CA 1
ATOM 1740 C C . ALA A 1 290 ? 36.902 35.256 3.324 1.00 113.87 290 ALA A C 1
ATOM 1741 O O . ALA A 1 290 ? 35.750 35.033 2.936 1.00 117.26 290 ALA A O 1
ATOM 1743 N N . CYS A 1 291 ? 37.363 36.490 3.524 1.00 116.26 291 CYS A N 1
ATOM 1744 C CA . CYS A 1 291 ? 36.562 37.683 3.311 1.00 120.26 291 CYS A CA 1
ATOM 1745 C C . CYS A 1 291 ? 37.148 38.512 2.175 1.00 124.32 291 CYS A C 1
ATOM 1746 O O . CYS A 1 291 ? 38.351 38.815 2.193 1.00 129.14 291 CYS A O 1
ATOM 1749 N N . PRO A 1 292 ? 36.344 38.896 1.171 1.00 120.00 292 PRO A N 1
ATOM 1750 C CA . PRO A 1 292 ? 36.885 39.689 0.057 1.00 112.38 292 PRO A CA 1
ATOM 1751 C C . PRO A 1 292 ? 37.289 41.092 0.484 1.00 122.91 292 PRO A C 1
ATOM 1752 O O . PRO A 1 292 ? 38.358 41.583 0.105 1.00 121.35 292 PRO A O 1
ATOM 1756 N N . ARG A 1 293 ? 36.432 41.743 1.272 1.00 120.20 293 ARG A N 1
ATOM 1757 C CA . ARG A 1 293 ? 36.722 43.086 1.755 1.00 104.37 293 ARG A CA 1
ATOM 1758 C C . ARG A 1 293 ? 37.934 43.065 2.682 1.00 109.43 293 ARG A C 1
ATOM 1759 O O . ARG A 1 293 ? 38.106 42.146 3.487 1.00 125.71 293 ARG A O 1
ATOM 1767 N N . LEU A 1 294 ? 38.791 44.079 2.552 1.00 104.90 294 LEU A N 1
ATOM 1768 C CA . LEU A 1 294 ? 40.001 44.126 3.366 1.00 105.92 294 LEU A CA 1
ATOM 1769 C C . LEU A 1 294 ? 39.696 44.530 4.803 1.00 96.39 294 LEU A C 1
ATOM 1770 O O . LEU A 1 294 ? 40.318 44.016 5.743 1.00 95.76 294 LEU A O 1
ATOM 1775 N N . SER A 1 295 ? 38.755 45.460 4.982 1.00 96.35 295 SER A N 1
ATOM 1776 C CA . SER A 1 295 ? 38.367 45.879 6.322 1.00 89.39 295 SER A CA 1
ATOM 1777 C C . SER A 1 295 ? 37.874 44.698 7.146 1.00 102.22 295 SER A C 1
ATOM 1778 O O . SER A 1 295 ? 38.179 44.598 8.340 1.00 100.83 295 SER A O 1
ATOM 1781 N N . ASP A 1 296 ? 37.132 43.776 6.525 1.00 86.96 296 ASP A N 1
ATOM 1782 C CA . ASP A 1 296 ? 36.679 42.603 7.265 1.00 98.82 296 ASP A CA 1
ATOM 1783 C C . ASP A 1 296 ? 37.847 41.712 7.658 1.00 98.18 296 ASP A C 1
ATOM 1784 O O . ASP A 1 296 ? 37.906 41.227 8.794 1.00 91.14 296 ASP A O 1
ATOM 1789 N N . ARG A 1 297 ? 38.763 41.450 6.724 1.00 90.51 297 ARG A N 1
ATOM 1790 C CA . ARG A 1 297 ? 39.960 40.690 7.069 1.00 96.24 297 ARG A CA 1
ATOM 1791 C C . ARG A 1 297 ? 40.642 41.296 8.287 1.00 92.24 297 ARG A C 1
ATOM 1792 O O . ARG A 1 297 ? 40.947 40.592 9.259 1.00 96.53 297 ARG A O 1
ATOM 1794 N N . LEU A 1 298 ? 40.850 42.616 8.263 1.00 82.33 298 LEU A N 1
ATOM 1795 C CA . LEU A 1 298 ? 41.508 43.290 9.377 1.00 83.86 298 LEU A CA 1
ATOM 1796 C C . LEU A 1 298 ? 40.719 43.140 10.672 1.00 94.06 298 LEU A C 1
ATOM 1797 O O . LEU A 1 298 ? 41.298 42.859 11.724 1.00 93.40 298 LEU A O 1
ATOM 1802 N N . PHE A 1 299 ? 39.401 43.329 10.616 1.00 89.40 299 PHE A N 1
ATOM 1803 C CA . PHE A 1 299 ? 38.583 43.259 11.824 1.00 86.31 299 PHE A CA 1
ATOM 1804 C C . PHE A 1 299 ? 38.616 41.860 12.436 1.00 95.02 299 PHE A C 1
ATOM 1805 O O . PHE A 1 299 ? 38.863 41.701 13.643 1.00 102.30 299 PHE A O 1
ATOM 1813 N N . LEU A 1 300 ? 38.385 40.832 11.614 1.00 93.17 300 LEU A N 1
ATOM 1814 C CA . LEU A 1 300 ? 38.426 39.455 12.102 1.00 96.35 300 LEU A CA 1
ATOM 1815 C C . LEU A 1 300 ? 39.786 39.111 12.697 1.00 90.43 300 LEU A C 1
ATOM 1816 O O . LEU A 1 300 ? 39.863 38.469 13.754 1.00 85.47 300 LEU A O 1
ATOM 1821 N N . SER A 1 301 ? 40.874 39.529 12.037 1.00 95.71 301 SER A N 1
ATOM 1822 C CA . SER A 1 301 ? 42.198 39.175 12.538 1.00 84.32 301 SER A CA 1
ATOM 1823 C C . SER A 1 301 ? 42.523 39.918 13.829 1.00 96.84 301 SER A C 1
ATOM 1824 O O . SER A 1 301 ? 43.141 39.345 14.734 1.00 102.90 301 SER A O 1
ATOM 1827 N N . GLY A 1 302 ? 42.115 41.187 13.937 1.00 92.54 302 GLY A N 1
ATOM 1828 C CA . GLY A 1 302 ? 42.300 41.909 15.188 1.00 73.11 302 GLY A CA 1
ATOM 1829 C C . GLY A 1 302 ? 41.562 41.253 16.338 1.00 92.61 302 GLY A C 1
ATOM 1830 O O . GLY A 1 302 ? 42.109 41.099 17.439 1.00 84.05 302 GLY A O 1
ATOM 1831 N N . PHE A 1 303 ? 40.319 40.832 16.091 1.00 94.73 303 PHE A N 1
ATOM 1832 C CA . PHE A 1 303 ? 39.549 40.151 17.128 1.00 94.56 303 PHE A CA 1
ATOM 1833 C C . PHE A 1 303 ? 40.242 38.866 17.578 1.00 77.83 303 PHE A C 1
ATOM 1834 O O . PHE A 1 303 ? 40.417 38.624 18.784 1.00 79.88 303 PHE A O 1
ATOM 1842 N N . ALA A 1 304 ? 40.643 38.029 16.614 1.00 89.13 304 ALA A N 1
ATOM 1843 C CA . ALA A 1 304 ? 41.321 36.779 16.952 1.00 84.22 304 ALA A CA 1
ATOM 1844 C C . ALA A 1 304 ? 42.616 37.038 17.709 1.00 91.34 304 ALA A C 1
ATOM 1845 O O . ALA A 1 304 ? 42.959 36.294 18.638 1.00 99.31 304 ALA A O 1
ATOM 1847 N N . GLY A 1 305 ? 43.350 38.084 17.322 1.00 81.83 305 GLY A N 1
ATOM 1848 C CA . GLY A 1 305 ? 44.561 38.430 18.046 1.00 97.11 305 GLY A CA 1
ATOM 1849 C C . GLY A 1 305 ? 44.288 38.763 19.499 1.00 87.65 305 GLY A C 1
ATOM 1850 O O . GLY A 1 305 ? 44.932 38.230 20.401 1.00 76.77 305 GLY A O 1
ATOM 1851 N N . MET A 1 306 ? 43.326 39.653 19.743 1.00 78.37 306 MET A N 1
ATOM 1852 C CA . MET A 1 306 ? 43.004 40.015 21.119 1.00 73.29 306 MET A CA 1
ATOM 1853 C C . MET A 1 306 ? 42.603 38.791 21.939 1.00 80.10 306 MET A C 1
ATOM 1854 O O . MET A 1 306 ? 43.027 38.629 23.096 1.00 89.82 306 MET A O 1
ATOM 1859 N N . LEU A 1 307 ? 41.796 37.908 21.350 1.00 72.20 307 LEU A N 1
ATOM 1860 C CA . LEU A 1 307 ? 41.343 36.727 22.080 1.00 83.97 307 LEU A CA 1
ATOM 1861 C C . LEU A 1 307 ? 42.515 35.810 22.431 1.00 94.33 307 LEU A C 1
ATOM 1862 O O . LEU A 1 307 ? 42.728 35.458 23.607 1.00 99.28 307 LEU A O 1
ATOM 1867 N N . GLY A 1 308 ? 43.283 35.403 21.413 1.00 93.59 308 GLY A N 1
ATOM 1868 C CA . GLY A 1 308 ? 44.460 34.594 21.666 1.00 83.95 308 GLY A CA 1
ATOM 1869 C C . GLY A 1 308 ? 45.421 35.232 22.650 1.00 90.42 308 GLY A C 1
ATOM 1870 O O . GLY A 1 308 ? 46.071 34.532 23.432 1.00 99.30 308 GLY A O 1
ATOM 1871 N N . PHE A 1 309 ? 45.512 36.564 22.645 1.00 83.20 309 PHE A N 1
ATOM 1872 C CA . PHE A 1 309 ? 46.449 37.232 23.540 1.00 83.09 309 PHE A CA 1
ATOM 1873 C C . PHE A 1 309 ? 45.992 37.135 24.986 1.00 95.14 309 PHE A C 1
ATOM 1874 O O . PHE A 1 309 ? 46.815 36.917 25.879 1.00 102.61 309 PHE A O 1
ATOM 1882 N N . GLN A 1 310 ? 44.690 37.296 25.245 1.00 91.59 310 GLN A N 1
ATOM 1883 C CA . GLN A 1 310 ? 44.216 37.070 26.610 1.00 80.08 310 GLN A CA 1
ATOM 1884 C C . GLN A 1 310 ? 44.498 35.640 27.056 1.00 89.43 310 GLN A C 1
ATOM 1885 O O . GLN A 1 310 ? 44.918 35.403 28.202 1.00 97.90 310 GLN A O 1
ATOM 1891 N N . VAL A 1 311 ? 44.295 34.671 26.158 1.00 95.57 311 VAL A N 1
ATOM 1892 C CA . VAL A 1 311 ? 44.558 33.276 26.524 1.00 95.46 311 VAL A CA 1
ATOM 1893 C C . VAL A 1 311 ? 46.031 33.082 26.891 1.00 98.28 311 VAL A C 1
ATOM 1894 O O . VAL A 1 311 ? 46.366 32.484 27.927 1.00 98.71 311 VAL A O 1
ATOM 1898 N N . VAL A 1 312 ? 46.940 33.590 26.054 1.00 101.80 312 VAL A N 1
ATOM 1899 C CA . VAL A 1 312 ? 48.355 33.365 26.341 1.00 108.14 312 VAL A CA 1
ATOM 1900 C C . VAL A 1 312 ? 48.838 34.214 27.513 1.00 101.81 312 VAL A C 1
ATOM 1901 O O . VAL A 1 312 ? 49.847 33.871 28.139 1.00 107.65 312 VAL A O 1
ATOM 1905 N N . VAL A 1 313 ? 48.140 35.303 27.846 1.00 95.79 313 VAL A N 1
ATOM 1906 C CA . VAL A 1 313 ? 48.460 36.050 29.061 1.00 102.88 313 VAL A CA 1
ATOM 1907 C C . VAL A 1 313 ? 48.129 35.216 30.291 1.00 116.51 313 VAL A C 1
ATOM 1908 O O . VAL A 1 313 ? 48.915 35.138 31.246 1.00 130.59 313 VAL A O 1
ATOM 1912 N N . ASN A 1 314 ? 46.954 34.582 30.287 1.00 118.00 314 ASN A N 1
ATOM 1913 C CA . ASN A 1 314 ? 46.603 33.721 31.413 1.00 109.77 314 ASN A CA 1
ATOM 1914 C C . ASN A 1 314 ? 47.533 32.514 31.519 1.00 121.96 314 ASN A C 1
ATOM 1915 O O . ASN A 1 314 ? 47.775 32.016 32.628 1.00 141.70 314 ASN A O 1
ATOM 1920 N N . LEU A 1 315 ? 48.085 32.046 30.395 1.00 122.44 315 LEU A N 1
ATOM 1921 C CA . LEU A 1 315 ? 49.094 30.984 30.467 1.00 130.28 315 LEU A CA 1
ATOM 1922 C C . LEU A 1 315 ? 50.281 31.402 31.341 1.00 139.48 315 LEU A C 1
ATOM 1923 O O . LEU A 1 315 ? 50.636 30.715 32.311 1.00 145.35 315 LEU A O 1
ATOM 1928 N N . GLY A 1 316 ? 50.907 32.537 31.013 1.00 143.29 316 GLY A N 1
ATOM 1929 C CA . GLY A 1 316 ? 52.040 33.010 31.793 1.00 155.21 316 GLY A CA 1
ATOM 1930 C C . GLY A 1 316 ? 51.682 33.406 33.212 1.00 159.70 316 GLY A C 1
ATOM 1931 O O . GLY A 1 316 ? 52.538 33.364 34.104 1.00 156.47 316 GLY A O 1
ATOM 1932 N N . VAL A 1 317 ? 50.430 33.813 33.443 1.00 156.08 317 VAL A N 1
ATOM 1933 C CA . VAL A 1 317 ? 49.980 34.058 34.813 1.00 159.21 317 VAL A CA 1
ATOM 1934 C C . VAL A 1 317 ? 50.003 32.760 35.614 1.00 174.42 317 VAL A C 1
ATOM 1935 O O . VAL A 1 317 ? 50.482 32.719 36.755 1.00 176.76 317 VAL A O 1
ATOM 1939 N N . ALA A 1 318 ? 49.487 31.676 35.021 1.00 169.00 318 ALA A N 1
ATOM 1940 C CA . ALA A 1 318 ? 49.497 30.378 35.694 1.00 157.31 318 ALA A CA 1
ATOM 1941 C C . ALA A 1 318 ? 50.912 29.840 35.873 1.00 165.37 318 ALA A C 1
ATOM 1942 O O . ALA A 1 318 ? 51.172 29.092 36.823 1.00 164.62 318 ALA A O 1
ATOM 1944 N N . LEU A 1 319 ? 51.832 30.194 34.971 1.00 172.70 319 LEU A N 1
ATOM 1945 C CA . LEU A 1 319 ? 53.215 29.747 35.118 1.00 171.15 319 LEU A CA 1
ATOM 1946 C C . LEU A 1 319 ? 53.904 30.438 36.293 1.00 166.14 319 LEU A C 1
ATOM 1947 O O . LEU A 1 319 ? 54.661 29.803 37.037 1.00 168.29 319 LEU A O 1
ATOM 1949 N N . GLY A 1 320 ? 53.659 31.732 36.472 1.00 151.73 320 GLY A N 1
ATOM 1950 C CA . GLY A 1 320 ? 54.257 32.477 37.563 1.00 146.01 320 GLY A CA 1
ATOM 1951 C C . GLY A 1 320 ? 55.549 33.171 37.181 1.00 156.74 320 GLY A C 1
ATOM 1952 O O . GLY A 1 320 ? 56.270 33.672 38.043 1.00 154.92 320 GLY A O 1
ATOM 1953 N N . MET A 1 322 ? 52.858 36.612 37.533 1.00 160.32 322 MET A N 1
ATOM 1954 C CA . MET A 1 322 ? 53.703 36.937 36.383 1.00 168.81 322 MET A CA 1
ATOM 1955 C C . MET A 1 322 ? 54.317 38.362 36.353 1.00 172.11 322 MET A C 1
ATOM 1956 O O . MET A 1 322 ? 55.405 38.532 35.797 1.00 168.47 322 MET A O 1
ATOM 1961 N N . PRO A 1 323 ? 53.661 39.389 36.946 1.00 171.57 323 PRO A N 1
ATOM 1962 C CA . PRO A 1 323 ? 52.423 39.558 37.729 1.00 172.60 323 PRO A CA 1
ATOM 1963 C C . PRO A 1 323 ? 51.115 39.302 36.967 1.00 164.63 323 PRO A C 1
ATOM 1964 O O . PRO A 1 323 ? 51.113 39.117 35.749 1.00 157.53 323 PRO A O 1
ATOM 1968 N N . VAL A 1 324 ? 49.998 39.317 37.721 1.00 162.66 324 VAL A N 1
ATOM 1969 C CA . VAL A 1 324 ? 48.664 39.006 37.217 1.00 141.35 324 VAL A CA 1
ATOM 1970 C C . VAL A 1 324 ? 47.983 40.288 36.757 1.00 137.33 324 VAL A C 1
ATOM 1971 O O . VAL A 1 324 ? 48.276 41.390 37.235 1.00 139.25 324 VAL A O 1
ATOM 1975 N N . THR A 1 325 ? 47.066 40.139 35.808 1.00 138.17 325 THR A N 1
ATOM 1976 C CA . THR A 1 325 ? 46.215 41.217 35.332 1.00 120.92 325 THR A CA 1
ATOM 1977 C C . THR A 1 325 ? 44.758 40.799 35.468 1.00 121.70 325 THR A C 1
ATOM 1978 O O . THR A 1 325 ? 44.446 39.638 35.743 1.00 132.77 325 THR A O 1
ATOM 1982 N N . GLY A 1 326 ? 43.858 41.756 35.261 1.00 109.42 326 GLY A N 1
ATOM 1983 C CA . GLY A 1 326 ? 42.441 41.470 35.377 1.00 109.16 326 GLY A CA 1
ATOM 1984 C C . GLY A 1 326 ? 41.849 40.729 34.191 1.00 114.22 326 GLY A C 1
ATOM 1985 O O . GLY A 1 326 ? 40.625 40.666 34.051 1.00 99.08 326 GLY A O 1
ATOM 1986 N N . LEU A 1 327 ? 42.702 40.159 33.336 1.00 128.71 327 LEU A N 1
ATOM 1987 C CA . LEU A 1 327 ? 42.254 39.509 32.105 1.00 107.57 327 LEU A CA 1
ATOM 1988 C C . LEU A 1 327 ? 41.821 38.079 32.398 1.00 110.72 327 LEU A C 1
ATOM 1989 O O . LEU A 1 327 ? 42.636 37.248 32.814 1.00 117.90 327 LEU A O 1
ATOM 1994 N N . THR A 1 328 ? 40.550 37.785 32.166 1.00 104.21 328 THR A N 1
ATOM 1995 C CA . THR A 1 328 ? 40.057 36.435 32.368 1.00 94.89 328 THR A CA 1
ATOM 1996 C C . THR A 1 328 ? 40.292 35.593 31.120 1.00 98.11 328 THR A C 1
ATOM 1997 O O . THR A 1 328 ? 40.631 36.094 30.044 1.00 95.14 328 THR A O 1
ATOM 2001 N N . LEU A 1 329 ? 40.139 34.291 31.291 1.00 101.14 329 LEU A N 1
ATOM 2002 C CA . LEU A 1 329 ? 40.135 33.385 30.161 1.00 94.06 329 LEU A CA 1
ATOM 2003 C C . LEU A 1 329 ? 38.800 33.525 29.442 1.00 102.83 329 LEU A C 1
ATOM 2004 O O . LEU A 1 329 ? 37.757 33.237 30.039 1.00 108.93 329 LEU A O 1
ATOM 2009 N N . PRO A 1 330 ? 38.781 33.975 28.188 1.00 96.12 330 PRO A N 1
ATOM 2010 C CA . PRO A 1 330 ? 37.503 34.302 27.537 1.00 89.08 330 PRO A CA 1
ATOM 2011 C C . PRO A 1 330 ? 36.593 33.087 27.383 1.00 81.40 330 PRO A C 1
ATOM 2012 O O . PRO A 1 330 ? 37.035 32.001 26.999 1.00 81.10 330 PRO A O 1
ATOM 2016 N N . LEU A 1 331 ? 35.306 33.293 27.703 1.00 71.62 331 LEU A N 1
ATOM 2017 C CA . LEU A 1 331 ? 34.242 32.289 27.623 1.00 71.59 331 LEU A CA 1
ATOM 2018 C C . LEU A 1 331 ? 34.360 31.217 28.703 1.00 82.08 331 LEU A C 1
ATOM 2019 O O . LEU A 1 331 ? 33.421 30.441 28.914 1.00 84.34 331 LEU A O 1
ATOM 2024 N N . PHE A 1 332 ? 35.496 31.166 29.401 1.00 94.96 332 PHE A N 1
ATOM 2025 C CA . PHE A 1 332 ? 35.793 30.099 30.351 1.00 85.25 332 PHE A CA 1
ATOM 2026 C C . PHE A 1 332 ? 35.862 30.576 31.794 1.00 101.51 332 PHE A C 1
ATOM 2027 O O . PHE A 1 332 ? 35.237 29.977 32.676 1.00 111.28 332 PHE A O 1
ATOM 2035 N N . SER A 1 333 ? 36.625 31.628 32.070 1.00 98.25 333 SER A N 1
ATOM 2036 C CA . SER A 1 333 ? 36.771 32.089 33.441 1.00 98.87 333 SER A CA 1
ATOM 2037 C C . SER A 1 333 ? 35.501 32.792 33.913 1.00 101.11 333 SER A C 1
ATOM 2038 O O . SER A 1 333 ? 34.643 33.191 33.117 1.00 110.54 333 SER A O 1
ATOM 2041 N N . TYR A 1 334 ? 35.392 32.941 35.232 1.00 91.15 334 TYR A N 1
ATOM 2042 C CA . TYR A 1 334 ? 34.213 33.551 35.835 1.00 91.75 334 TYR A CA 1
ATOM 2043 C C . TYR A 1 334 ? 34.187 35.053 35.579 1.00 92.05 334 TYR A C 1
ATOM 2044 O O . TYR A 1 334 ? 35.218 35.728 35.644 1.00 97.55 334 TYR A O 1
ATOM 2053 N N . GLY A 1 335 ? 32.992 35.577 35.299 1.00 103.32 335 GLY A N 1
ATOM 2054 C CA . GLY A 1 335 ? 32.835 36.981 34.965 1.00 102.83 335 GLY A CA 1
ATOM 2055 C C . GLY A 1 335 ? 31.717 37.237 33.975 1.00 98.82 335 GLY A C 1
ATOM 2056 O O . GLY A 1 335 ? 31.815 36.860 32.802 1.00 101.30 335 GLY A O 1
ATOM 2057 N N . GLY A 1 336 ? 30.650 37.890 34.437 1.00 97.88 336 GLY A N 1
ATOM 2058 C CA . GLY A 1 336 ? 29.479 38.063 33.589 1.00 109.34 336 GLY A CA 1
ATOM 2059 C C . GLY A 1 336 ? 29.702 39.041 32.452 1.00 80.26 336 GLY A C 1
ATOM 2060 O O . GLY A 1 336 ? 29.238 38.821 31.328 1.00 83.29 336 GLY A O 1
ATOM 2061 N N . SER A 1 337 ? 30.417 40.132 32.726 1.00 89.35 337 SER A N 1
ATOM 2062 C CA . SER A 1 337 ? 30.681 41.115 31.686 1.00 93.37 337 SER A CA 1
ATOM 2063 C C . SER A 1 337 ? 31.599 40.554 30.609 1.00 92.61 337 SER A C 1
ATOM 2064 O O . SER A 1 337 ? 31.381 40.802 29.421 1.00 102.62 337 SER A O 1
ATOM 2067 N N . SER A 1 338 ? 32.650 39.825 30.998 1.00 86.50 338 SER A N 1
ATOM 2068 C CA . SER A 1 338 ? 33.555 39.271 29.995 1.00 88.11 338 SER A CA 1
ATOM 2069 C C . SER A 1 338 ? 32.833 38.269 29.108 1.00 93.43 338 SER A C 1
ATOM 2070 O O . SER A 1 338 ? 33.001 38.277 27.885 1.00 93.65 338 SER A O 1
ATOM 2073 N N . LEU A 1 339 ? 32.021 37.400 29.710 1.00 93.00 339 LEU A N 1
ATOM 2074 C CA . LEU A 1 339 ? 31.210 36.472 28.932 1.00 82.41 339 LEU A CA 1
ATOM 2075 C C . LEU A 1 339 ? 30.308 37.211 27.951 1.00 82.09 339 LEU A C 1
ATOM 2076 O O . LEU A 1 339 ? 30.295 36.909 26.751 1.00 86.65 339 LEU A O 1
ATOM 2081 N N . ILE A 1 340 ? 29.531 38.177 28.453 1.00 84.13 340 ILE A N 1
ATOM 2082 C CA . ILE A 1 340 ? 28.604 38.903 27.590 1.00 75.51 340 ILE A CA 1
ATOM 2083 C C . ILE A 1 340 ? 29.354 39.610 26.467 1.00 85.43 340 ILE A C 1
ATOM 2084 O O . ILE A 1 340 ? 28.942 39.559 25.304 1.00 96.67 340 ILE A O 1
ATOM 2089 N N . ALA A 1 341 ? 30.477 40.254 26.787 1.00 81.09 341 ALA A N 1
ATOM 2090 C CA . ALA A 1 341 ? 31.211 41.010 25.779 1.00 79.21 341 ALA A CA 1
ATOM 2091 C C . ALA A 1 341 ? 31.864 40.091 24.755 1.00 87.60 341 ALA A C 1
ATOM 2092 O O . ALA A 1 341 ? 31.910 40.417 23.563 1.00 82.15 341 ALA A O 1
ATOM 2094 N N . THR A 1 342 ? 32.385 38.943 25.194 1.00 81.16 342 THR A N 1
ATOM 2095 C CA . THR A 1 342 ? 32.953 37.992 24.246 1.00 88.72 342 THR A CA 1
ATOM 2096 C C . THR A 1 342 ? 31.877 37.447 23.325 1.00 84.12 342 THR A C 1
ATOM 2097 O O . THR A 1 342 ? 32.098 37.297 22.119 1.00 79.90 342 THR A O 1
ATOM 2101 N N . LEU A 1 343 ? 30.698 37.158 23.873 1.00 76.20 343 LEU A N 1
ATOM 2102 C CA . LEU A 1 343 ? 29.599 36.701 23.034 1.00 73.74 343 LEU A CA 1
ATOM 2103 C C . LEU A 1 343 ? 29.172 37.776 22.041 1.00 86.42 343 LEU A C 1
ATOM 2104 O O . LEU A 1 343 ? 28.891 37.475 20.878 1.00 76.01 343 LEU A O 1
ATOM 2109 N N . ALA A 1 344 ? 29.118 39.034 22.476 1.00 89.06 344 ALA A N 1
ATOM 2110 C CA . ALA A 1 344 ? 28.727 40.108 21.569 1.00 78.04 344 ALA A CA 1
ATOM 2111 C C . ALA A 1 344 ? 29.744 40.282 20.450 1.00 71.67 344 ALA A C 1
ATOM 2112 O O . ALA A 1 344 ? 29.373 40.434 19.279 1.00 90.78 344 ALA A O 1
ATOM 2114 N N . GLY A 1 345 ? 31.030 40.274 20.790 1.00 81.93 345 GLY A N 1
ATOM 2115 C CA . GLY A 1 345 ? 32.049 40.352 19.760 1.00 74.68 345 GLY A CA 1
ATOM 2116 C C . GLY A 1 345 ? 32.000 39.174 18.807 1.00 80.78 345 GLY A C 1
ATOM 2117 O O . GLY A 1 345 ? 32.201 39.330 17.600 1.00 91.27 345 GLY A O 1
ATOM 2118 N N . LEU A 1 346 ? 31.730 37.975 19.332 1.00 76.34 346 LEU A N 1
ATOM 2119 C CA . LEU A 1 346 ? 31.595 36.821 18.451 1.00 76.72 346 LEU A CA 1
ATOM 2120 C C . LEU A 1 346 ? 30.358 36.937 17.568 1.00 82.21 346 LEU A C 1
ATOM 2121 O O . LEU A 1 346 ? 30.385 36.507 16.414 1.00 88.92 346 LEU A O 1
ATOM 2126 N N . GLY A 1 347 ? 29.284 37.544 18.071 1.00 80.42 347 GLY A N 1
ATOM 2127 C CA . GLY A 1 347 ? 28.130 37.808 17.222 1.00 75.85 347 GLY A CA 1
ATOM 2128 C C . GLY A 1 347 ? 28.448 38.777 16.099 1.00 84.58 347 GLY A C 1
ATOM 2129 O O . GLY A 1 347 ? 28.033 38.578 14.951 1.00 82.90 347 GLY A O 1
ATOM 2130 N N . LEU A 1 348 ? 29.187 39.842 16.414 1.00 79.77 348 LEU A N 1
ATOM 2131 C CA . LEU A 1 348 ? 29.642 40.765 15.378 1.00 71.20 348 LEU A CA 1
ATOM 2132 C C . LEU A 1 348 ? 30.483 40.043 14.330 1.00 79.26 348 LEU A C 1
ATOM 2133 O O . LEU A 1 348 ? 30.277 40.215 13.122 1.00 82.07 348 LEU A O 1
ATOM 2138 N N . VAL A 1 349 ? 31.455 39.243 14.774 1.00 76.39 349 VAL A N 1
ATOM 2139 C CA . VAL A 1 349 ? 32.308 38.571 13.801 1.00 83.42 349 VAL A CA 1
ATOM 2140 C C . VAL A 1 349 ? 31.480 37.606 12.950 1.00 83.74 349 VAL A C 1
ATOM 2141 O O . VAL A 1 349 ? 31.703 37.482 11.737 1.00 80.79 349 VAL A O 1
ATOM 2145 N N . LEU A 1 350 ? 30.466 36.971 13.545 1.00 83.08 350 LEU A N 1
ATOM 2146 C CA . LEU A 1 350 ? 29.635 36.016 12.816 1.00 81.70 350 LEU A CA 1
ATOM 2147 C C . LEU A 1 350 ? 28.775 36.711 11.767 1.00 94.09 350 LEU A C 1
ATOM 2148 O O . LEU A 1 350 ? 28.576 36.182 10.662 1.00 80.43 350 LEU A O 1
ATOM 2153 N N . LEU A 1 351 ? 28.248 37.894 12.099 1.00 98.41 351 LEU A N 1
ATOM 2154 C CA . LEU A 1 351 ? 27.456 38.632 11.122 1.00 73.77 351 LEU A CA 1
ATOM 2155 C C . LEU A 1 351 ? 28.333 39.236 10.034 1.00 81.59 351 LEU A C 1
ATOM 2156 O O . LEU A 1 351 ? 27.886 39.353 8.888 1.00 106.90 351 LEU A O 1
ATOM 2161 N N . VAL A 1 352 ? 29.573 39.626 10.343 1.00 75.85 352 VAL A N 1
ATOM 2162 C CA . VAL A 1 352 ? 30.393 40.122 9.243 1.00 89.93 352 VAL A CA 1
ATOM 2163 C C . VAL A 1 352 ? 30.860 38.973 8.361 1.00 102.26 352 VAL A C 1
ATOM 2164 O O . VAL A 1 352 ? 31.130 39.187 7.173 1.00 104.18 352 VAL A O 1
ATOM 2168 N N . HIS A 1 353 ? 30.937 37.749 8.895 1.00 97.68 353 HIS A N 1
ATOM 2169 C CA . HIS A 1 353 ? 31.214 36.611 8.020 1.00 85.63 353 HIS A CA 1
ATOM 2170 C C . HIS A 1 353 ? 30.008 36.239 7.167 1.00 93.93 353 HIS A C 1
ATOM 2171 O O . HIS A 1 353 ? 30.181 35.846 6.008 1.00 101.54 353 HIS A O 1
ATOM 2178 N N . ARG A 1 354 ? 28.788 36.349 7.704 1.00 95.11 354 ARG A N 1
ATOM 2179 C CA . ARG A 1 354 ? 27.631 35.970 6.902 1.00 84.91 354 ARG A CA 1
ATOM 2180 C C . ARG A 1 354 ? 27.326 36.967 5.789 1.00 97.68 354 ARG A C 1
ATOM 2181 O O . ARG A 1 354 ? 26.701 36.585 4.794 1.00 105.64 354 ARG A O 1
ATOM 2189 N N . ASP A 1 355 ? 27.748 38.225 5.922 1.00 94.62 355 ASP A N 1
ATOM 2190 C CA . ASP A 1 355 ? 27.523 39.234 4.895 1.00 95.45 355 ASP A CA 1
ATOM 2191 C C . ASP A 1 355 ? 28.756 39.462 4.017 1.00 95.11 355 ASP A C 1
ATOM 2192 O O . ASP A 1 355 ? 28.876 40.521 3.392 1.00 94.50 355 ASP A O 1
ATOM 2197 N N . ARG A 1 356 ? 29.662 38.479 3.936 1.00 94.21 356 ARG A N 1
ATOM 2198 C CA . ARG A 1 356 ? 30.953 38.709 3.286 1.00 98.01 356 ARG A CA 1
ATOM 2199 C C . ARG A 1 356 ? 30.823 38.874 1.776 1.00 110.20 356 ARG A C 1
ATOM 2200 O O . ARG A 1 356 ? 31.650 39.557 1.159 1.00 124.27 356 ARG A O 1
ATOM 2208 N N . TYR A 1 357 ? 29.807 38.265 1.169 1.00 119.56 357 TYR A N 1
ATOM 2209 C CA . TYR A 1 357 ? 29.555 38.366 -0.269 1.00 99.46 357 TYR A CA 1
ATOM 2210 C C . TYR A 1 357 ? 28.324 39.241 -0.496 1.00 100.09 357 TYR A C 1
ATOM 2211 O O . TYR A 1 357 ? 27.285 38.783 -0.971 1.00 111.45 357 TYR A O 1
ATOM 2220 N N . GLN A 1 358 ? 28.442 40.517 -0.138 1.00 94.16 358 GLN A N 1
ATOM 2221 C CA . GLN A 1 358 ? 27.342 41.458 -0.307 1.00 95.34 358 GLN A CA 1
ATOM 2222 C C . GLN A 1 358 ? 27.914 42.866 -0.393 1.00 110.57 358 GLN A C 1
ATOM 2223 O O . GLN A 1 358 ? 29.082 43.102 -0.078 1.00 109.98 358 GLN A O 1
ATOM 2225 N N . ASP A 1 359 ? 27.073 43.800 -0.831 1.00 124.09 359 ASP A N 1
ATOM 2226 C CA . ASP A 1 359 ? 27.479 45.197 -0.947 1.00 116.37 359 ASP A CA 1
ATOM 2227 C C . ASP A 1 359 ? 26.599 46.085 -0.076 1.00 118.56 359 ASP A C 1
ATOM 2228 O O . ASP A 1 359 ? 25.398 46.206 -0.317 1.00 125.06 359 ASP A O 1
#